Protein AF-T0XWY9-F1 (afdb_monomer)

Solvent-accessible surface area (backbone atoms only — not comparable to full-atom values): 11573 Å² total; per-residue (Å²): 132,57,72,67,47,52,51,17,49,50,52,52,49,40,47,49,33,42,47,33,49,45,51,28,50,54,36,60,72,42,41,88,71,42,92,41,73,65,53,32,52,51,36,56,49,47,37,55,47,26,53,49,36,28,51,42,37,43,56,47,31,46,75,70,76,40,72,79,60,80,58,55,46,71,69,50,48,51,51,53,51,51,54,53,68,71,40,54,72,68,51,37,32,42,40,46,22,42,36,46,34,42,21,48,44,45,54,52,54,60,49,39,78,64,42,57,71,71,58,32,59,44,44,52,59,45,61,56,50,29,55,53,48,17,48,50,32,32,52,56,47,32,58,58,52,72,77,45,52,75,69,54,45,53,52,52,46,53,51,45,36,54,42,46,42,50,51,51,56,47,49,69,74,36,51,90,69,58,58,73,70,29,48,42,62,63,72,47,50,75,64,58,53,50,51,40,41,51,56,35,40,28,49,51,34,44,69,36,70,42,78,69,64,75,35,72,80,76,75,108

Foldseek 3Di:
DDPLQLVLLLLVLLQVLLLLVLLLVLLVLCLVVQPDPVSNVLSVVSNVLSVLLNVLSQVLCVVSVHHRDRQFDPVLSVVVSVVLVPDDPLLVLLQPLCQCLQQVLLLVVVSLVLDDPSSVVSCVSVNVVSVVSNVVSLVVLLVVCVPDDPVVLVVSVVSSLVSNVVNVVSCVVRGPDDCCSHVVSSVDDPVNSLVSSQVSQQVSCVSSPHHGDHRPVSVD

Secondary structure (DSSP, 8-state):
--HHHHHHHHHHHHHHHHHHHHHHHHHHHHGGG-SSHHHHHHHHHHHHHHHHHHHHHHHHHHHTT-----SS-HHHHHHHHHHHHTS-HHHHHIIIIIIIIIIIHHHHHHHHHHS-HHHHHHHHHHHHHHHHHHHHHHHHHHHHHHT--HHHHHHHHHHHHHHHHHHHHHHHHH----HHHHTGGGT--HHHHHHHHHHHHHHHHHHHTPPP---GGGT-

pLDDT: mean 93.56, std 6.63, range [43.25, 98.75]

Structure (mmCIF, N/CA/C/O backbone):
data_AF-T0XWY9-F1
#
_entry.id   AF-T0XWY9-F1
#
loop_
_atom_site.group_PDB
_atom_site.id
_atom_site.type_symbol
_atom_site.label_atom_id
_atom_site.label_alt_id
_atom_site.label_comp_id
_atom_site.label_asym_id
_atom_site.label_entity_id
_atom_site.label_seq_id
_atom_site.pdbx_PDB_ins_code
_atom_site.Cartn_x
_atom_site.Cartn_y
_atom_site.Cartn_z
_atom_site.occupancy
_atom_site.B_iso_or_equiv
_atom_site.auth_seq_id
_atom_site.auth_comp_id
_atom_site.auth_asym_id
_atom_site.auth_atom_id
_atom_site.pdbx_PDB_model_num
ATOM 1 N N . MET A 1 1 ? 13.651 -13.396 -22.315 1.00 72.69 1 MET A N 1
ATOM 2 C CA . MET A 1 1 ? 12.615 -12.351 -22.369 1.00 72.69 1 MET A CA 1
ATOM 3 C C . MET A 1 1 ? 13.033 -11.344 -23.427 1.00 72.69 1 MET A C 1
ATOM 5 O O . MET A 1 1 ? 14.217 -11.018 -23.455 1.00 72.69 1 MET A O 1
ATOM 9 N N . ASP A 1 2 ? 12.137 -10.949 -24.332 1.00 85.31 2 ASP A N 1
ATOM 10 C CA . ASP A 1 2 ? 12.453 -9.936 -25.349 1.00 85.31 2 ASP A CA 1
ATOM 11 C C . ASP A 1 2 ? 12.516 -8.521 -24.744 1.00 85.31 2 ASP A C 1
ATOM 13 O O . ASP A 1 2 ? 12.162 -8.302 -23.581 1.00 85.31 2 ASP A O 1
ATOM 17 N N . ASP A 1 3 ? 13.026 -7.563 -25.519 1.00 85.62 3 ASP A N 1
ATOM 18 C CA . ASP A 1 3 ? 13.218 -6.186 -25.056 1.00 85.62 3 ASP A CA 1
ATOM 19 C C . ASP A 1 3 ? 11.889 -5.495 -24.719 1.00 85.62 3 ASP A C 1
ATOM 21 O O . ASP A 1 3 ? 11.826 -4.727 -23.762 1.00 85.62 3 ASP A O 1
ATOM 25 N N . THR A 1 4 ? 10.818 -5.800 -25.453 1.00 87.56 4 THR A N 1
ATOM 26 C CA . THR A 1 4 ? 9.477 -5.244 -25.233 1.00 87.56 4 THR A CA 1
ATOM 27 C C . THR A 1 4 ? 8.916 -5.671 -23.879 1.00 87.56 4 THR A C 1
ATOM 29 O O . THR A 1 4 ? 8.507 -4.829 -23.080 1.00 87.56 4 THR A O 1
ATOM 32 N N . THR A 1 5 ? 8.986 -6.965 -23.576 1.00 85.62 5 THR A N 1
ATOM 33 C CA . THR A 1 5 ? 8.569 -7.535 -22.294 1.00 85.62 5 THR A CA 1
ATOM 34 C C . THR A 1 5 ? 9.434 -6.990 -21.158 1.00 85.62 5 THR A C 1
ATOM 36 O O . THR A 1 5 ? 8.901 -6.608 -20.121 1.00 85.62 5 THR A O 1
ATOM 39 N N . ARG A 1 6 ? 10.752 -6.836 -21.372 1.00 83.56 6 ARG A N 1
ATOM 40 C CA . ARG A 1 6 ? 11.656 -6.206 -20.390 1.00 83.56 6 ARG A CA 1
ATOM 41 C C . ARG A 1 6 ? 11.291 -4.762 -20.079 1.00 83.56 6 ARG A C 1
ATOM 43 O O . ARG A 1 6 ? 11.402 -4.329 -18.937 1.00 83.56 6 ARG A O 1
ATOM 50 N N . MET A 1 7 ? 10.901 -3.990 -21.086 1.00 86.94 7 MET A N 1
ATOM 51 C CA . MET A 1 7 ? 10.514 -2.594 -20.887 1.00 86.94 7 MET A CA 1
ATOM 52 C C . MET A 1 7 ? 9.160 -2.470 -20.193 1.00 86.94 7 MET A C 1
ATOM 54 O O . MET A 1 7 ? 9.019 -1.609 -19.325 1.00 86.94 7 MET A O 1
ATOM 58 N N . ALA A 1 8 ? 8.211 -3.352 -20.509 1.00 89.75 8 ALA A N 1
ATOM 59 C CA . ALA A 1 8 ? 6.930 -3.446 -19.817 1.00 89.75 8 ALA A CA 1
ATOM 60 C C . ALA A 1 8 ? 7.111 -3.773 -18.327 1.00 89.75 8 ALA A C 1
ATOM 62 O O . ALA A 1 8 ? 6.617 -3.037 -17.471 1.00 89.75 8 ALA A O 1
ATOM 63 N N . THR A 1 9 ? 7.881 -4.818 -17.998 1.00 88.50 9 THR A N 1
ATOM 64 C CA . THR A 1 9 ? 8.160 -5.177 -16.598 1.00 88.50 9 THR A CA 1
ATOM 65 C C . THR A 1 9 ? 8.926 -4.079 -15.863 1.00 88.50 9 THR A C 1
ATOM 67 O O . THR A 1 9 ? 8.612 -3.795 -14.711 1.00 88.50 9 THR A O 1
ATOM 70 N N . ALA A 1 10 ? 9.876 -3.405 -16.520 1.00 90.00 10 ALA A N 1
ATOM 71 C CA . ALA A 1 10 ? 10.594 -2.275 -15.932 1.00 90.00 10 ALA A CA 1
ATOM 72 C C . ALA A 1 10 ? 9.675 -1.075 -15.638 1.00 90.00 10 ALA A C 1
ATOM 74 O O . ALA A 1 10 ? 9.837 -0.424 -14.609 1.00 90.00 10 ALA A O 1
ATOM 75 N N . THR A 1 11 ? 8.703 -0.781 -16.510 1.00 92.19 11 THR A N 1
ATOM 76 C CA . THR A 1 11 ? 7.691 0.260 -16.251 1.00 92.19 11 THR A CA 1
ATOM 77 C C . THR A 1 11 ? 6.843 -0.098 -15.034 1.00 92.19 11 THR A C 1
ATOM 79 O O . THR A 1 11 ? 6.628 0.749 -14.174 1.00 92.19 11 THR A O 1
ATOM 82 N N . LEU A 1 12 ? 6.403 -1.353 -14.921 1.00 93.12 12 LEU A N 1
ATOM 83 C CA . LEU A 1 12 ? 5.620 -1.808 -13.770 1.00 93.12 12 LEU A CA 1
ATOM 84 C C . LEU A 1 12 ? 6.434 -1.799 -12.469 1.00 93.12 12 LEU A C 1
ATOM 86 O O . LEU A 1 12 ? 5.916 -1.397 -11.432 1.00 93.12 12 LEU A O 1
ATOM 90 N N . LEU A 1 13 ? 7.721 -2.155 -12.524 1.00 94.25 13 LEU A N 1
ATOM 91 C CA . LEU A 1 13 ? 8.627 -2.042 -11.379 1.00 94.25 13 LEU A CA 1
ATOM 92 C C . LEU A 1 13 ? 8.792 -0.585 -10.923 1.00 94.25 13 LEU A C 1
ATOM 94 O O . LEU A 1 13 ? 8.838 -0.314 -9.730 1.00 94.25 13 LEU A O 1
ATOM 98 N N . GLN A 1 14 ? 8.852 0.357 -11.865 1.00 94.56 14 GLN A N 1
ATOM 99 C CA . GLN A 1 14 ? 8.932 1.788 -11.570 1.00 94.56 14 GLN A CA 1
ATOM 100 C C . GLN A 1 14 ? 7.660 2.313 -10.888 1.00 94.56 14 GLN A C 1
ATOM 102 O O . GLN A 1 14 ? 7.753 3.136 -9.982 1.00 94.56 14 GLN A O 1
ATOM 107 N N . VAL A 1 15 ? 6.488 1.821 -11.300 1.00 94.38 15 VAL A N 1
ATOM 108 C CA . VAL A 1 15 ? 5.206 2.126 -10.644 1.00 94.38 15 VAL A CA 1
ATOM 109 C C . VAL A 1 15 ? 5.212 1.615 -9.212 1.00 94.38 15 VAL A C 1
ATOM 111 O O . VAL A 1 15 ? 4.871 2.367 -8.307 1.00 94.38 15 VAL A O 1
ATOM 114 N N . TYR A 1 16 ? 5.627 0.363 -9.008 1.00 94.25 16 TYR A N 1
ATOM 115 C CA . TYR A 1 16 ? 5.660 -0.226 -7.674 1.00 94.25 16 TYR A CA 1
ATOM 116 C C . TYR A 1 16 ? 6.641 0.511 -6.755 1.00 94.25 16 TYR A C 1
ATOM 118 O O . TYR A 1 16 ? 6.257 0.908 -5.665 1.00 94.25 16 TYR A O 1
ATOM 126 N N . ALA A 1 17 ? 7.831 0.864 -7.251 1.00 96.38 17 ALA A N 1
ATOM 127 C CA . ALA A 1 17 ? 8.783 1.666 -6.485 1.00 96.38 17 ALA A CA 1
ATOM 128 C C . ALA A 1 17 ? 8.243 3.036 -6.057 1.00 96.38 17 ALA A C 1
ATOM 130 O O . ALA A 1 17 ? 8.543 3.512 -4.964 1.00 96.38 17 ALA A O 1
ATOM 131 N N . ASP A 1 18 ? 7.440 3.693 -6.894 1.00 96.75 18 ASP A N 1
ATOM 132 C CA . ASP A 1 18 ? 6.841 4.977 -6.521 1.00 96.75 18 ASP A CA 1
ATOM 133 C C . ASP A 1 18 ? 5.695 4.825 -5.501 1.00 96.75 18 ASP A C 1
ATOM 135 O O . ASP A 1 18 ? 5.459 5.733 -4.696 1.00 96.75 18 ASP A O 1
ATOM 139 N N . ILE A 1 19 ? 5.010 3.673 -5.515 1.00 96.19 19 ILE A N 1
ATOM 140 C CA . ILE A 1 19 ? 4.003 3.294 -4.515 1.00 96.19 19 ILE A CA 1
ATOM 141 C C . ILE A 1 19 ? 4.673 2.996 -3.169 1.00 96.19 19 ILE A C 1
ATOM 143 O O . ILE A 1 19 ? 4.238 3.577 -2.180 1.00 96.19 19 ILE A O 1
ATOM 147 N N . ASP A 1 20 ? 5.764 2.230 -3.119 1.00 97.50 20 ASP A N 1
ATOM 148 C CA . ASP A 1 20 ? 6.497 1.949 -1.867 1.00 97.50 20 ASP A CA 1
ATOM 149 C C . ASP A 1 20 ? 7.096 3.235 -1.286 1.00 97.50 20 ASP A C 1
ATOM 151 O O . ASP A 1 20 ? 7.002 3.530 -0.092 1.00 97.50 20 ASP A O 1
ATOM 155 N N . LEU A 1 21 ? 7.624 4.112 -2.150 1.00 97.94 21 LEU A N 1
ATOM 156 C CA . LEU A 1 21 ? 8.057 5.441 -1.727 1.00 97.94 21 LEU A CA 1
ATOM 157 C C . LEU A 1 21 ? 6.888 6.261 -1.152 1.00 97.94 21 LEU A C 1
ATOM 159 O O . LEU A 1 21 ? 7.075 7.065 -0.238 1.00 97.94 21 LEU A O 1
ATOM 163 N N . LEU A 1 22 ? 5.676 6.117 -1.697 1.00 98.06 22 LEU A N 1
ATOM 164 C CA . LEU A 1 22 ? 4.479 6.768 -1.156 1.00 98.06 22 LEU A CA 1
ATOM 165 C C . LEU A 1 22 ? 4.071 6.146 0.184 1.00 98.06 22 LEU A C 1
ATOM 167 O O . LEU A 1 22 ? 3.808 6.898 1.122 1.00 98.06 22 LEU A O 1
ATOM 171 N N . ALA A 1 23 ? 4.067 4.821 0.310 1.00 98.19 23 ALA A N 1
ATOM 172 C CA . ALA A 1 23 ? 3.798 4.111 1.558 1.00 98.19 23 ALA A CA 1
ATOM 173 C C . ALA A 1 23 ? 4.772 4.542 2.667 1.00 98.19 23 ALA A C 1
ATOM 175 O O . ALA A 1 23 ? 4.340 4.863 3.781 1.00 98.19 23 ALA A O 1
ATOM 176 N N . LEU A 1 24 ? 6.061 4.688 2.339 1.00 98.56 24 LEU A N 1
ATOM 177 C CA . LEU A 1 24 ? 7.092 5.231 3.225 1.00 98.56 24 LEU A CA 1
ATOM 178 C C . LEU A 1 24 ? 6.716 6.616 3.759 1.00 98.56 24 LEU A C 1
ATOM 180 O O . LEU A 1 24 ? 6.773 6.870 4.968 1.00 98.56 24 LEU A O 1
ATOM 184 N N . GLU A 1 25 ? 6.345 7.528 2.861 1.00 98.62 25 GLU A N 1
ATOM 185 C CA . GLU A 1 25 ? 5.954 8.890 3.220 1.00 98.62 25 GLU A CA 1
ATOM 186 C C . GLU A 1 25 ? 4.689 8.902 4.083 1.00 98.62 25 GLU A C 1
ATOM 188 O O . GLU A 1 25 ? 4.652 9.582 5.107 1.00 98.62 25 GLU A O 1
ATOM 193 N N . LEU A 1 26 ? 3.677 8.114 3.714 1.00 98.69 26 LEU A N 1
ATOM 194 C CA . LEU A 1 26 ? 2.416 8.004 4.446 1.00 98.69 26 LEU A CA 1
ATOM 195 C C . LEU A 1 26 ? 2.624 7.449 5.861 1.00 98.69 26 LEU A C 1
ATOM 197 O O . LEU A 1 26 ? 2.061 7.979 6.823 1.00 98.69 26 LEU A O 1
ATOM 201 N N . CYS A 1 27 ? 3.454 6.415 6.012 1.00 98.56 27 CYS A N 1
ATOM 202 C CA . CYS A 1 27 ? 3.825 5.870 7.315 1.00 98.56 27 CYS A CA 1
ATOM 203 C C . CYS A 1 27 ? 4.608 6.882 8.153 1.00 98.56 27 CYS A C 1
ATOM 205 O O . CYS A 1 27 ? 4.324 7.042 9.343 1.00 98.56 27 CYS A O 1
ATOM 207 N N . SER A 1 28 ? 5.557 7.591 7.538 1.00 98.56 28 SER A N 1
ATOM 208 C CA . SER A 1 28 ? 6.361 8.619 8.206 1.00 98.56 28 SER A CA 1
ATOM 209 C C . SER A 1 28 ? 5.491 9.764 8.727 1.00 98.56 28 SER A C 1
ATOM 211 O O . SER A 1 28 ? 5.603 10.139 9.897 1.00 98.56 28 SER A O 1
ATOM 213 N N . ASP A 1 29 ? 4.567 10.255 7.900 1.00 98.31 29 ASP A N 1
ATOM 214 C CA . ASP A 1 29 ? 3.627 11.318 8.258 1.00 98.31 29 ASP A CA 1
ATOM 215 C C . ASP A 1 29 ? 2.655 10.861 9.364 1.00 98.31 29 ASP A C 1
ATOM 217 O O . ASP A 1 29 ? 2.281 11.641 10.246 1.00 98.31 29 ASP A O 1
ATOM 221 N N . ARG A 1 30 ? 2.263 9.578 9.367 1.00 98.31 30 ARG A N 1
ATOM 222 C CA . ARG A 1 30 ? 1.335 9.011 10.358 1.00 98.31 30 ARG A CA 1
ATOM 223 C C . ARG A 1 30 ? 1.992 8.659 11.694 1.00 98.31 30 ARG A C 1
ATOM 225 O O . ARG A 1 30 ? 1.306 8.672 12.720 1.00 98.31 30 ARG A O 1
ATOM 232 N N . LEU A 1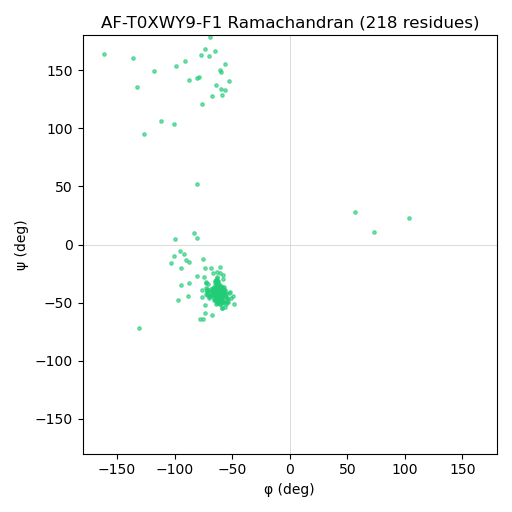 31 ? 3.290 8.360 11.713 1.00 98.31 31 LEU A N 1
ATOM 233 C CA . LEU A 1 31 ? 4.014 7.834 12.874 1.00 98.31 31 LEU A CA 1
ATOM 234 C C . LEU A 1 31 ? 3.788 8.610 14.195 1.00 98.31 31 LEU A C 1
ATOM 236 O O . LEU A 1 31 ? 3.551 7.960 15.225 1.00 98.31 31 LEU A O 1
ATOM 240 N N . PRO A 1 32 ? 3.806 9.962 14.225 1.00 97.75 32 PRO A N 1
ATOM 241 C CA . PRO A 1 32 ? 3.577 10.722 15.458 1.00 97.75 32 PRO A CA 1
ATOM 242 C C . PRO A 1 32 ? 2.174 10.528 16.051 1.00 97.75 32 PRO A C 1
ATOM 244 O O . PRO A 1 32 ? 1.991 10.687 17.258 1.00 97.75 32 PRO A O 1
ATOM 247 N N . PHE A 1 33 ? 1.200 10.151 15.218 1.00 97.12 33 PHE A N 1
ATOM 248 C CA . PHE A 1 33 ? -0.217 10.016 15.565 1.00 97.12 33 PHE A CA 1
ATOM 249 C C . PHE A 1 33 ? -0.641 8.567 15.840 1.00 97.12 33 PHE A C 1
ATOM 251 O O . PHE A 1 33 ? -1.826 8.308 16.056 1.00 97.12 33 PHE A O 1
ATOM 258 N N . ALA A 1 34 ? 0.298 7.614 15.832 1.00 97.69 34 ALA A N 1
ATOM 259 C CA . ALA A 1 34 ? 0.006 6.230 16.184 1.00 97.69 34 ALA A CA 1
ATOM 260 C C . ALA A 1 34 ? -0.563 6.145 17.620 1.00 97.69 34 ALA A C 1
ATOM 262 O O . ALA A 1 34 ? 0.056 6.678 18.551 1.00 97.69 34 ALA A O 1
ATOM 263 N N . PRO A 1 35 ? -1.712 5.471 17.830 1.00 97.69 35 PRO A N 1
ATOM 264 C CA . PRO A 1 35 ? -2.460 5.542 19.087 1.00 97.69 35 PRO A CA 1
ATOM 265 C C . PRO A 1 35 ? -1.802 4.768 20.234 1.00 97.69 35 PRO A C 1
ATOM 267 O O . PRO A 1 35 ? -2.103 5.012 21.401 1.00 97.69 35 PRO A O 1
ATOM 270 N N . THR A 1 36 ? -0.915 3.822 19.922 1.00 97.62 36 THR A N 1
ATOM 271 C CA . THR A 1 36 ? -0.250 2.958 20.903 1.00 97.62 36 THR A CA 1
ATOM 272 C C . THR A 1 36 ? 1.240 2.819 20.594 1.00 97.62 36 THR A C 1
ATOM 274 O O . THR A 1 36 ? 1.694 3.057 19.473 1.00 97.62 36 THR A O 1
ATOM 277 N N . ALA A 1 37 ? 2.025 2.406 21.593 1.00 97.69 37 ALA A N 1
ATOM 278 C CA . ALA A 1 37 ? 3.444 2.109 21.400 1.00 97.69 37 ALA A CA 1
ATOM 279 C C . ALA A 1 37 ? 3.668 0.928 20.436 1.00 97.69 37 ALA A C 1
ATOM 281 O O . ALA A 1 37 ? 4.631 0.942 19.673 1.00 97.69 37 ALA A O 1
ATOM 282 N N . GLU A 1 38 ? 2.770 -0.064 20.445 1.00 97.00 38 GLU A N 1
ATOM 283 C CA . GLU A 1 38 ? 2.783 -1.192 19.505 1.00 97.00 38 GLU A CA 1
ATOM 284 C C . GLU A 1 38 ? 2.569 -0.698 18.069 1.00 97.00 38 GLU A C 1
ATOM 286 O O . GLU A 1 38 ? 3.405 -0.959 17.211 1.00 97.00 38 GLU A O 1
ATOM 291 N N . ALA A 1 39 ? 1.535 0.115 17.833 1.00 98.00 39 ALA A N 1
ATOM 292 C CA . ALA A 1 39 ? 1.266 0.707 16.525 1.00 98.00 39 ALA A CA 1
ATOM 293 C C . ALA A 1 39 ? 2.430 1.577 16.026 1.00 98.00 39 ALA A C 1
ATOM 295 O O . ALA A 1 39 ? 2.806 1.514 14.860 1.00 98.00 39 ALA A O 1
ATOM 296 N N . ARG A 1 40 ? 3.051 2.359 16.919 1.00 98.44 40 ARG A N 1
ATOM 297 C CA . ARG A 1 40 ? 4.234 3.162 16.579 1.00 98.44 40 ARG A CA 1
ATOM 298 C C . ARG A 1 40 ? 5.423 2.289 16.180 1.00 98.44 40 ARG A C 1
ATOM 300 O O . ARG A 1 40 ? 6.145 2.633 15.251 1.00 98.44 40 ARG A O 1
ATOM 307 N N . LYS A 1 41 ? 5.637 1.173 16.882 1.00 98.38 41 LYS A N 1
ATOM 308 C CA . LYS A 1 41 ? 6.697 0.212 16.558 1.00 98.38 41 LYS A CA 1
ATOM 309 C C . LYS A 1 41 ? 6.450 -0.451 15.201 1.00 98.38 41 LYS A C 1
ATOM 311 O O . LYS A 1 41 ? 7.399 -0.606 14.445 1.00 98.38 41 LYS A O 1
ATOM 316 N N . GLU A 1 42 ? 5.205 -0.807 14.900 1.00 98.25 42 GLU A N 1
ATOM 317 C CA . GLU A 1 42 ? 4.819 -1.397 13.612 1.00 98.25 42 GLU A CA 1
ATOM 318 C C . GLU A 1 42 ? 5.038 -0.416 12.454 1.00 98.25 42 GLU A C 1
ATOM 320 O O . GLU A 1 42 ? 5.670 -0.788 11.471 1.00 98.25 42 GLU A O 1
ATOM 325 N N . LEU A 1 43 ? 4.652 0.858 12.603 1.00 98.50 43 LEU A N 1
ATOM 326 C CA . LEU A 1 43 ? 4.944 1.877 11.585 1.00 98.50 43 LEU A CA 1
ATOM 327 C C . LEU A 1 43 ? 6.444 2.141 11.421 1.00 98.50 43 LEU A C 1
ATOM 329 O O . LEU A 1 43 ? 6.912 2.279 10.300 1.00 98.50 43 LEU A O 1
ATOM 333 N N . LEU A 1 44 ? 7.224 2.181 12.509 1.00 98.56 44 LEU A N 1
ATOM 334 C CA . LEU A 1 44 ? 8.688 2.274 12.409 1.00 98.56 44 LEU A CA 1
ATOM 335 C C . LEU A 1 44 ? 9.283 1.082 11.664 1.00 98.56 44 LEU A C 1
ATOM 337 O O . LEU A 1 44 ? 10.251 1.240 10.925 1.00 98.56 44 LEU A O 1
ATOM 341 N N . HIS A 1 45 ? 8.744 -0.114 11.886 1.00 98.50 45 HIS A N 1
ATOM 342 C CA . HIS A 1 45 ? 9.201 -1.298 11.182 1.00 98.50 45 HIS A CA 1
ATOM 343 C C . HIS A 1 45 ? 8.884 -1.204 9.691 1.00 98.50 45 HIS A C 1
ATOM 345 O O . HIS A 1 45 ? 9.806 -1.374 8.900 1.00 98.50 45 HIS A O 1
ATOM 351 N N . GLN A 1 46 ? 7.648 -0.842 9.342 1.00 98.56 46 GLN A N 1
ATOM 352 C CA . GLN A 1 46 ? 7.224 -0.649 7.959 1.00 98.56 46 GLN A CA 1
ATOM 353 C C . GLN A 1 46 ? 8.045 0.428 7.250 1.00 98.56 46 GLN A C 1
ATOM 355 O O . GLN A 1 46 ? 8.558 0.175 6.177 1.00 98.56 46 GLN A O 1
ATOM 360 N N . ILE A 1 47 ? 8.308 1.577 7.879 1.00 98.75 47 ILE A N 1
ATOM 361 C CA . ILE A 1 47 ? 9.197 2.612 7.315 1.00 98.75 47 ILE A CA 1
ATOM 362 C C . ILE A 1 47 ? 10.558 2.028 6.897 1.00 98.75 47 ILE A C 1
ATOM 364 O O . ILE A 1 47 ? 11.090 2.388 5.853 1.00 98.75 47 ILE A O 1
ATOM 368 N N . ASN A 1 48 ? 11.134 1.122 7.693 1.00 98.50 48 ASN A N 1
ATOM 369 C CA . ASN A 1 48 ? 12.399 0.481 7.326 1.00 98.50 48 ASN A CA 1
ATOM 370 C C . ASN A 1 48 ? 12.240 -0.544 6.191 1.00 98.50 48 ASN A C 1
ATOM 372 O O . ASN A 1 48 ? 13.170 -0.700 5.401 1.00 98.50 48 ASN A O 1
ATOM 376 N N . GLU A 1 49 ? 11.102 -1.238 6.127 1.00 98.44 49 GLU A N 1
ATOM 377 C CA . GLU A 1 49 ? 10.759 -2.147 5.025 1.00 98.44 49 GLU A CA 1
ATOM 378 C C . GLU A 1 49 ? 10.617 -1.360 3.719 1.00 98.44 49 GLU A C 1
ATOM 380 O O . GLU A 1 49 ? 11.360 -1.642 2.787 1.00 98.44 49 GLU A O 1
ATOM 385 N N . GLU A 1 50 ? 9.828 -0.284 3.691 1.00 98.44 50 GLU A N 1
ATOM 386 C CA . GLU A 1 50 ? 9.629 0.528 2.480 1.00 98.44 50 GLU A CA 1
ATOM 387 C C . GLU A 1 50 ? 10.933 1.161 1.967 1.00 98.44 50 GLU A C 1
ATOM 389 O O . GLU A 1 50 ? 11.185 1.232 0.764 1.00 98.44 50 GLU A O 1
ATOM 394 N N . VAL A 1 51 ? 11.826 1.590 2.873 1.00 98.44 51 VAL A N 1
ATOM 395 C CA . VAL A 1 51 ? 13.171 2.061 2.486 1.00 98.44 51 VAL A CA 1
ATOM 396 C C . VAL A 1 51 ? 13.958 0.947 1.795 1.00 98.44 51 VAL A C 1
ATOM 398 O O . VAL A 1 51 ? 14.641 1.196 0.796 1.00 98.44 51 VAL A O 1
ATOM 401 N N . LEU A 1 52 ? 13.894 -0.278 2.322 1.00 98.38 52 LEU A N 1
ATOM 402 C CA . LEU A 1 52 ? 14.556 -1.431 1.725 1.00 98.38 52 LEU A CA 1
ATOM 403 C C . LEU A 1 52 ? 13.930 -1.785 0.371 1.00 98.38 52 LEU A C 1
ATOM 405 O O . LEU A 1 52 ? 14.680 -2.015 -0.579 1.00 98.38 52 LEU A O 1
ATOM 409 N N . HIS A 1 53 ? 12.601 -1.809 0.271 1.00 98.25 53 HIS A N 1
ATOM 410 C CA . HIS A 1 53 ? 11.871 -2.131 -0.957 1.00 98.25 53 HIS A CA 1
ATOM 411 C C . HIS A 1 53 ? 12.248 -1.170 -2.076 1.00 98.25 53 HIS A C 1
ATOM 413 O O . HIS A 1 53 ? 12.804 -1.605 -3.091 1.00 98.25 53 HIS A O 1
ATOM 419 N N . PHE A 1 54 ? 12.113 0.134 -1.816 1.00 97.94 54 PHE A N 1
ATOM 420 C CA . PHE A 1 54 ? 12.496 1.180 -2.757 1.00 97.94 54 PHE A CA 1
ATOM 421 C C . PHE A 1 54 ? 13.960 1.045 -3.189 1.00 97.94 54 PHE A C 1
ATOM 423 O O . PHE A 1 54 ? 14.273 1.091 -4.378 1.00 97.94 54 PHE A O 1
ATOM 430 N N . THR A 1 55 ? 14.873 0.800 -2.243 1.00 97.81 55 THR A N 1
ATOM 431 C CA . THR A 1 55 ? 16.304 0.634 -2.546 1.00 97.81 55 THR A CA 1
ATOM 432 C C . THR A 1 55 ? 16.562 -0.565 -3.468 1.00 97.81 55 THR A C 1
ATOM 434 O O . THR A 1 55 ? 17.351 -0.468 -4.412 1.00 97.81 55 THR A O 1
ATOM 437 N N . LEU A 1 56 ? 15.918 -1.711 -3.222 1.00 97.62 56 LEU A N 1
ATOM 438 C CA . LEU A 1 56 ? 16.074 -2.916 -4.048 1.00 97.62 56 LEU A CA 1
ATOM 439 C C . LEU A 1 56 ? 15.551 -2.697 -5.472 1.00 97.62 56 LEU A C 1
ATOM 441 O O . LEU A 1 56 ? 16.181 -3.126 -6.448 1.00 97.62 56 LEU A O 1
ATOM 445 N N . GLN A 1 57 ? 14.415 -2.019 -5.598 1.00 97.06 57 GLN A N 1
ATOM 446 C CA . GLN A 1 57 ? 13.785 -1.741 -6.883 1.00 97.06 57 GLN A CA 1
ATOM 447 C C . GLN A 1 57 ? 14.563 -0.679 -7.660 1.00 97.06 57 GLN A C 1
ATOM 449 O O . GLN A 1 57 ? 14.829 -0.882 -8.842 1.00 97.06 57 GLN A O 1
ATOM 454 N N . GLU A 1 58 ? 15.027 0.392 -7.009 1.00 96.81 58 GLU A N 1
ATOM 455 C CA . GLU A 1 58 ? 15.879 1.419 -7.619 1.00 96.81 58 GLU A CA 1
ATOM 456 C C . GLU A 1 58 ? 17.171 0.803 -8.175 1.00 96.81 58 GLU A C 1
ATOM 458 O O . GLU A 1 58 ? 17.526 1.012 -9.338 1.00 96.81 58 GLU A O 1
ATOM 463 N N . GLN A 1 59 ? 17.849 -0.040 -7.391 1.00 96.81 59 GLN A N 1
ATOM 464 C CA . GLN A 1 59 ? 19.040 -0.756 -7.858 1.00 96.81 59 GLN A CA 1
ATOM 465 C C . GLN A 1 59 ? 18.741 -1.674 -9.047 1.00 96.81 59 GLN A C 1
ATOM 467 O O . GLN A 1 59 ? 19.580 -1.848 -9.934 1.00 96.81 59 GLN A O 1
ATOM 472 N N . THR A 1 60 ? 17.558 -2.282 -9.072 1.00 96.00 60 THR A N 1
ATOM 473 C CA . THR A 1 60 ? 17.130 -3.159 -10.165 1.00 96.00 60 THR A CA 1
ATOM 474 C C . THR A 1 60 ? 16.824 -2.363 -11.431 1.00 96.00 60 THR A C 1
ATOM 476 O O . THR A 1 60 ? 17.311 -2.711 -12.506 1.00 96.00 60 THR A O 1
ATOM 479 N N . LEU A 1 61 ? 16.126 -1.240 -11.303 1.00 95.38 61 LEU A N 1
ATOM 480 C CA . LEU A 1 61 ? 15.874 -0.273 -12.368 1.00 95.38 61 LEU A CA 1
ATOM 481 C C . LEU A 1 61 ? 17.191 0.241 -12.988 1.00 95.38 61 LEU A C 1
ATOM 483 O O . LEU A 1 61 ? 17.353 0.229 -14.212 1.00 95.38 61 LEU A O 1
ATOM 487 N N . LEU A 1 62 ? 18.198 0.557 -12.165 1.00 94.69 62 LEU A N 1
ATOM 488 C CA . LEU A 1 62 ? 19.536 0.932 -12.641 1.00 94.69 62 LEU A CA 1
ATOM 489 C C . LEU A 1 62 ? 20.223 -0.186 -13.444 1.00 94.69 62 LEU A C 1
ATOM 491 O O . LEU A 1 62 ? 20.813 0.092 -14.490 1.00 94.69 62 LEU A O 1
ATOM 495 N N . LYS A 1 63 ? 20.117 -1.452 -13.013 1.00 93.25 63 LYS A N 1
ATOM 496 C CA . LYS A 1 63 ? 20.631 -2.612 -13.777 1.00 93.25 63 LYS A CA 1
ATOM 497 C C . LYS A 1 63 ? 19.919 -2.783 -15.121 1.00 93.25 63 LYS A C 1
ATOM 499 O O . LYS A 1 63 ? 20.527 -3.266 -16.073 1.00 93.25 63 LYS A O 1
ATOM 504 N N . LEU A 1 64 ? 18.661 -2.354 -15.211 1.00 90.56 64 LEU A N 1
ATOM 505 C CA . LEU A 1 64 ? 17.880 -2.296 -16.448 1.00 90.56 64 LEU A CA 1
ATOM 506 C C . LEU A 1 64 ? 18.164 -1.027 -17.272 1.00 90.56 64 LEU A C 1
ATOM 508 O O . LEU A 1 64 ? 17.470 -0.769 -18.256 1.00 90.56 64 LEU A O 1
ATOM 512 N N . THR A 1 65 ? 19.186 -0.240 -16.908 1.00 90.50 65 THR A N 1
ATOM 513 C CA . THR A 1 65 ? 19.567 1.038 -17.540 1.00 90.50 65 THR A CA 1
ATOM 514 C C . THR A 1 65 ? 18.445 2.077 -17.562 1.00 90.50 65 THR A C 1
ATOM 516 O O . THR A 1 65 ? 18.395 2.944 -18.432 1.00 90.50 65 THR A O 1
ATOM 519 N N . ARG A 1 66 ? 17.541 2.001 -16.583 1.00 89.50 66 ARG A N 1
ATOM 520 C CA . ARG A 1 66 ? 16.375 2.868 -16.456 1.00 89.50 66 ARG A CA 1
ATOM 521 C C . ARG A 1 66 ? 16.382 3.482 -15.059 1.00 89.50 66 ARG A C 1
ATOM 523 O O . ARG A 1 66 ? 15.939 2.823 -14.134 1.00 89.50 66 ARG A O 1
ATOM 530 N N . PRO A 1 67 ? 16.916 4.695 -14.855 1.00 91.62 67 PRO A N 1
ATOM 531 C CA . PRO A 1 67 ? 16.877 5.313 -13.533 1.00 91.62 67 PRO A CA 1
ATOM 532 C C . PRO A 1 67 ? 15.428 5.511 -13.072 1.00 91.62 67 PRO A C 1
ATOM 534 O O . PRO A 1 67 ? 14.532 5.709 -13.898 1.00 91.62 67 PRO A O 1
ATOM 537 N N . PHE A 1 68 ? 15.206 5.466 -11.758 1.00 95.06 68 PHE A N 1
ATOM 538 C CA . PHE A 1 68 ? 13.896 5.757 -11.188 1.00 95.06 68 PHE A CA 1
ATOM 539 C C . PHE A 1 68 ? 13.457 7.180 -11.553 1.00 95.06 68 PHE A C 1
ATOM 541 O O . PHE A 1 68 ? 14.221 8.139 -11.427 1.00 95.06 68 PHE A O 1
ATOM 548 N N . LEU A 1 69 ? 12.205 7.302 -11.989 1.00 93.00 69 LEU A N 1
ATOM 549 C CA . LEU A 1 69 ? 11.499 8.568 -12.131 1.00 93.00 69 LEU A CA 1
ATOM 550 C C . LEU A 1 69 ? 10.114 8.388 -11.493 1.00 93.00 69 LEU A C 1
ATOM 552 O O . LEU A 1 69 ? 9.475 7.370 -11.765 1.00 93.00 69 LEU A O 1
ATOM 556 N N . PRO A 1 70 ? 9.620 9.338 -10.687 1.00 93.25 70 PRO A N 1
ATOM 557 C CA . PRO A 1 70 ? 8.260 9.262 -10.166 1.00 93.25 70 PRO A CA 1
ATOM 558 C C . PRO A 1 70 ? 7.239 9.141 -11.303 1.00 93.25 70 PRO A C 1
ATOM 560 O O . PRO A 1 70 ? 7.319 9.861 -12.303 1.00 93.25 70 PRO A O 1
ATOM 563 N N . VAL A 1 71 ? 6.305 8.208 -11.153 1.00 93.56 71 VAL A N 1
ATOM 564 C CA . VAL A 1 71 ? 5.205 7.952 -12.091 1.00 93.56 71 VAL A CA 1
ATOM 565 C C . VAL A 1 71 ? 3.954 8.706 -11.646 1.00 93.56 71 VAL A C 1
ATOM 567 O O . VAL A 1 71 ? 3.210 9.229 -12.475 1.00 93.56 71 VAL A O 1
ATOM 570 N N . ILE A 1 72 ? 3.755 8.821 -10.334 1.00 94.62 72 ILE A N 1
ATOM 571 C CA . ILE A 1 72 ? 2.728 9.646 -9.716 1.00 94.62 72 ILE A CA 1
ATOM 572 C C . ILE A 1 72 ? 3.192 11.100 -9.793 1.00 94.62 72 ILE A C 1
ATOM 574 O O . ILE A 1 72 ? 4.236 11.483 -9.258 1.00 94.62 72 ILE A O 1
ATOM 578 N N . SER A 1 73 ? 2.394 11.940 -10.453 1.00 94.75 73 SER A N 1
ATOM 579 C CA . SER A 1 73 ? 2.699 13.367 -10.555 1.00 94.75 73 SER A CA 1
ATOM 580 C C . SER A 1 73 ? 2.773 14.017 -9.168 1.00 94.75 73 SER A C 1
ATOM 582 O O . SER A 1 73 ? 2.049 13.632 -8.248 1.00 94.75 73 SER A O 1
ATOM 584 N N . GLN A 1 74 ? 3.612 15.044 -9.005 1.00 95.38 74 GLN A N 1
ATOM 585 C CA . GLN A 1 74 ? 3.718 15.752 -7.725 1.00 95.38 74 GLN A CA 1
ATOM 586 C C . GLN A 1 74 ? 2.362 16.298 -7.219 1.00 95.38 74 GLN A C 1
ATOM 588 O O . GLN A 1 74 ? 2.093 16.121 -6.028 1.00 95.38 74 GLN A O 1
ATOM 593 N N . PRO A 1 75 ? 1.486 16.894 -8.061 1.00 95.62 75 PRO A N 1
ATOM 594 C CA . PRO A 1 75 ? 0.134 17.270 -7.642 1.00 95.62 75 PRO A CA 1
ATOM 595 C C . PRO A 1 75 ? -0.694 16.083 -7.131 1.00 95.62 75 PRO A C 1
ATOM 597 O O . PRO A 1 75 ? -1.205 16.140 -6.015 1.00 95.62 75 PRO A O 1
ATOM 600 N N . SER A 1 76 ? -0.751 14.973 -7.878 1.00 95.75 76 SER A N 1
ATOM 601 C CA . SER A 1 76 ? -1.491 13.771 -7.462 1.00 95.75 76 SER A CA 1
ATOM 602 C C . SER A 1 76 ? -0.945 13.192 -6.156 1.00 95.75 76 SER A C 1
ATOM 604 O O . SER A 1 76 ? -1.709 12.822 -5.271 1.00 95.75 76 SER A O 1
ATOM 606 N N . ARG A 1 77 ? 0.383 13.169 -5.984 1.00 96.56 77 ARG A N 1
ATOM 607 C CA . ARG A 1 77 ? 1.027 12.713 -4.746 1.00 96.56 77 ARG A CA 1
ATOM 608 C C . ARG A 1 77 ? 0.607 13.569 -3.551 1.00 96.56 77 ARG A C 1
ATOM 610 O O . ARG A 1 77 ? 0.293 13.032 -2.494 1.00 96.56 77 ARG A O 1
ATOM 617 N N . GLN A 1 78 ? 0.566 14.893 -3.712 1.00 96.88 78 GLN A N 1
ATOM 618 C CA . GLN A 1 78 ? 0.105 15.810 -2.664 1.00 96.88 78 GLN A CA 1
ATOM 619 C C . GLN A 1 78 ? -1.373 15.597 -2.321 1.00 96.88 78 GLN A C 1
ATOM 621 O O . GLN A 1 78 ? -1.716 15.585 -1.140 1.00 96.88 78 GLN A O 1
ATOM 626 N N . GLU A 1 79 ? -2.230 15.388 -3.321 1.00 96.81 79 GLU A N 1
ATOM 627 C CA . GLU A 1 79 ? -3.655 15.096 -3.120 1.00 96.81 79 GLU A CA 1
ATOM 628 C C . GLU A 1 79 ? -3.867 13.782 -2.360 1.00 96.81 79 GLU A C 1
ATOM 630 O O . GLU A 1 79 ? -4.618 13.754 -1.382 1.00 96.81 79 GLU A O 1
ATOM 635 N N . ILE A 1 80 ? -3.149 12.718 -2.737 1.00 97.44 80 ILE A N 1
ATOM 636 C CA . ILE A 1 80 ? -3.217 11.419 -2.055 1.00 97.44 80 ILE A CA 1
ATOM 637 C C . ILE A 1 80 ? -2.766 11.559 -0.596 1.00 97.44 80 ILE A C 1
ATOM 639 O O . ILE A 1 80 ? -3.460 11.110 0.319 1.00 97.44 80 ILE A O 1
ATOM 643 N N . LYS A 1 81 ? -1.638 12.236 -0.348 1.00 98.12 81 LYS A N 1
ATOM 644 C CA . LYS A 1 81 ? -1.146 12.482 1.017 1.00 98.12 81 LYS A CA 1
ATOM 645 C C . LYS A 1 81 ? -2.125 13.308 1.844 1.00 98.12 81 LYS A C 1
ATOM 647 O O . LYS A 1 81 ? -2.374 12.977 3.003 1.00 98.12 81 LYS A O 1
ATOM 652 N N . ALA A 1 82 ? -2.710 14.352 1.257 1.00 98.12 82 ALA A N 1
ATOM 653 C CA . ALA A 1 82 ? -3.722 15.170 1.914 1.00 98.12 82 ALA A CA 1
ATOM 654 C C . ALA A 1 82 ? -4.948 14.331 2.302 1.00 98.12 82 ALA A C 1
ATOM 656 O O . ALA A 1 82 ? -5.382 14.386 3.455 1.00 98.12 82 ALA A O 1
ATOM 657 N N . TRP A 1 83 ? -5.454 13.497 1.390 1.00 98.25 83 TRP A N 1
ATOM 658 C CA . TRP A 1 83 ? -6.552 12.577 1.683 1.00 98.25 83 TRP A CA 1
ATOM 659 C C . TRP A 1 83 ? -6.210 11.627 2.837 1.00 98.25 83 TRP A C 1
ATOM 661 O O . TRP A 1 83 ? -6.954 11.567 3.817 1.00 98.25 83 TRP A O 1
ATOM 671 N N . PHE A 1 84 ? -5.046 10.970 2.792 1.00 98.44 84 PHE A N 1
ATOM 672 C CA . PHE A 1 84 ? -4.601 10.073 3.862 1.00 98.44 84 PHE A CA 1
ATOM 673 C C . PHE A 1 84 ? -4.431 10.788 5.203 1.00 98.44 84 PHE A C 1
ATOM 675 O O . PHE A 1 84 ? -4.769 10.215 6.239 1.00 98.44 84 PHE A O 1
ATOM 682 N N . SER A 1 85 ? -3.930 12.026 5.214 1.00 97.50 85 SER A N 1
ATOM 683 C CA . SER A 1 85 ? -3.781 12.826 6.438 1.00 97.50 85 SER A CA 1
ATOM 684 C C . SER A 1 85 ? -5.123 13.142 7.106 1.00 97.50 85 SER A C 1
ATOM 686 O O . SER A 1 85 ? -5.197 13.201 8.333 1.00 97.50 85 SER A O 1
ATOM 688 N N . GLY A 1 86 ? -6.194 13.269 6.313 1.00 97.56 86 GLY A N 1
ATOM 689 C CA . GLY A 1 86 ? -7.551 13.514 6.800 1.00 97.56 86 GLY A CA 1
ATOM 690 C C . GLY A 1 86 ? -8.223 12.287 7.423 1.00 97.56 86 GLY A C 1
ATOM 691 O O . GLY A 1 86 ? -9.256 12.423 8.078 1.00 97.56 86 GLY A O 1
ATOM 692 N N . LEU A 1 87 ? -7.655 11.090 7.250 1.00 98.25 87 LEU A N 1
ATOM 693 C CA . LEU A 1 87 ? -8.188 9.864 7.837 1.00 98.25 87 LEU A CA 1
ATOM 694 C C . LEU A 1 87 ? -7.816 9.747 9.322 1.00 98.25 87 LEU A C 1
ATOM 696 O O . LEU A 1 87 ? -6.703 10.088 9.742 1.00 98.25 87 LEU A O 1
ATOM 700 N N . ASP A 1 88 ? -8.733 9.191 10.119 1.00 97.94 88 ASP A N 1
ATOM 701 C CA . ASP A 1 88 ? -8.385 8.687 11.450 1.00 97.94 88 ASP A CA 1
ATOM 702 C C . ASP A 1 88 ? -7.502 7.428 11.350 1.00 97.94 88 ASP A C 1
ATOM 704 O O . ASP A 1 88 ? -7.192 6.936 10.262 1.00 97.94 88 ASP A O 1
ATOM 708 N N . TRP A 1 89 ? -7.103 6.889 12.502 1.00 98.00 89 TRP A N 1
ATOM 709 C CA . TRP A 1 89 ? -6.251 5.705 12.575 1.00 98.00 89 TRP A CA 1
ATOM 710 C C . TRP A 1 89 ? -6.791 4.507 11.779 1.00 98.00 89 TRP A C 1
ATOM 712 O O . TRP A 1 89 ? -6.070 3.926 10.973 1.00 98.00 89 TRP A O 1
ATOM 722 N N . TYR A 1 90 ? -8.062 4.152 11.959 1.00 98.25 90 TYR A N 1
ATOM 723 C CA . TYR A 1 90 ? -8.649 2.994 11.284 1.00 98.25 90 TYR A CA 1
ATOM 724 C C . TYR A 1 90 ? -8.888 3.258 9.799 1.00 98.25 90 TYR A C 1
ATOM 726 O O . TYR A 1 90 ? -8.734 2.351 8.985 1.00 98.25 90 TYR A O 1
ATOM 734 N N . GLY A 1 91 ? -9.186 4.504 9.428 1.00 98.56 91 GLY A N 1
ATOM 735 C CA . GLY A 1 91 ? -9.234 4.925 8.036 1.00 98.56 91 GLY A CA 1
ATOM 736 C C . GLY A 1 91 ? -7.876 4.773 7.353 1.00 98.56 91 GLY A C 1
ATOM 737 O O . GLY A 1 91 ? -7.805 4.196 6.274 1.00 98.56 91 GLY A O 1
ATOM 738 N N . PHE A 1 92 ? -6.798 5.204 8.011 1.00 98.69 92 PHE A N 1
ATOM 739 C CA . PHE A 1 92 ? -5.431 5.010 7.531 1.00 98.69 92 PHE A CA 1
ATOM 740 C C . PHE A 1 92 ? -5.088 3.522 7.373 1.00 98.69 92 PHE A C 1
ATOM 742 O O . PHE A 1 92 ? -4.578 3.130 6.328 1.00 98.69 92 PHE A O 1
ATOM 749 N N . LEU A 1 93 ? -5.414 2.679 8.363 1.00 98.62 93 LEU A N 1
ATOM 750 C CA . LEU A 1 93 ? -5.180 1.234 8.273 1.00 98.62 93 LEU A CA 1
ATOM 751 C C . LEU A 1 93 ? -5.990 0.580 7.149 1.00 98.62 93 LEU A C 1
ATOM 753 O O . LEU A 1 93 ? -5.475 -0.284 6.449 1.00 98.62 93 LEU A O 1
ATOM 757 N N . ALA A 1 94 ? -7.250 0.977 6.961 1.00 98.56 94 ALA A N 1
ATOM 758 C CA . ALA A 1 94 ? -8.036 0.504 5.828 1.00 98.56 94 ALA A CA 1
ATOM 759 C C . ALA A 1 94 ? -7.416 0.947 4.502 1.00 98.56 94 ALA A C 1
ATOM 761 O O . ALA A 1 94 ? -7.328 0.149 3.579 1.00 98.56 94 ALA A O 1
ATOM 762 N N . GLY A 1 95 ? -6.952 2.191 4.414 1.00 98.25 95 GLY A N 1
ATOM 763 C CA . GLY A 1 95 ? -6.386 2.707 3.181 1.00 98.25 95 GLY A CA 1
ATOM 764 C C . GLY A 1 95 ? -5.064 2.035 2.815 1.00 98.25 95 GLY A C 1
ATOM 765 O O . GLY A 1 95 ? -4.958 1.397 1.773 1.00 98.25 95 GLY A O 1
ATOM 766 N N . LEU A 1 96 ? -4.068 2.153 3.690 1.00 98.44 96 LEU A N 1
ATOM 767 C CA . LEU A 1 96 ? -2.718 1.675 3.415 1.00 98.44 96 LEU A CA 1
ATOM 768 C C . LEU A 1 96 ? -2.633 0.156 3.593 1.00 98.44 96 LEU A C 1
ATOM 770 O O . LEU A 1 96 ? -2.487 -0.569 2.621 1.00 98.44 96 LEU A O 1
ATOM 774 N N . GLN A 1 97 ? -2.841 -0.339 4.816 1.00 98.38 97 GLN A N 1
ATOM 775 C CA . GLN A 1 97 ? -2.568 -1.742 5.156 1.00 98.38 97 GLN A CA 1
ATOM 776 C C . GLN A 1 97 ? -3.502 -2.726 4.450 1.00 98.38 97 GLN A C 1
ATOM 778 O O . GLN A 1 97 ? -3.084 -3.801 4.037 1.00 98.38 97 GLN A O 1
ATOM 783 N N . LEU A 1 98 ? -4.795 -2.403 4.355 1.00 98.25 98 LEU A N 1
ATOM 784 C CA . LEU A 1 98 ? -5.756 -3.299 3.710 1.00 98.25 98 LEU A CA 1
ATOM 785 C C . LEU A 1 98 ? -5.853 -3.039 2.203 1.00 98.25 98 LEU A C 1
ATOM 787 O O . LEU A 1 98 ? -5.888 -3.994 1.433 1.00 98.25 98 LEU A O 1
ATOM 791 N N . GLY A 1 99 ? -5.920 -1.770 1.796 1.00 96.88 99 GLY A N 1
ATOM 792 C CA . GLY A 1 99 ? -6.090 -1.362 0.403 1.00 96.88 99 GLY A CA 1
ATOM 793 C C . GLY A 1 99 ? -4.818 -1.510 -0.426 1.00 96.88 99 GLY A C 1
ATOM 794 O O . GLY A 1 99 ? -4.787 -2.296 -1.368 1.00 96.88 99 GLY A O 1
ATOM 795 N N . ILE A 1 100 ? -3.771 -0.764 -0.085 1.00 96.44 100 ILE A N 1
ATOM 796 C CA . ILE A 1 100 ? -2.525 -0.751 -0.863 1.00 96.44 100 ILE A CA 1
ATOM 797 C C . ILE A 1 100 ? -1.747 -2.057 -0.631 1.00 96.44 100 ILE A C 1
ATOM 799 O O . ILE A 1 100 ? -1.628 -2.847 -1.567 1.00 96.44 100 ILE A O 1
ATOM 803 N N . GLU A 1 101 ? -1.377 -2.372 0.613 1.00 96.56 101 GLU A N 1
ATOM 804 C CA . GLU A 1 101 ? -0.520 -3.543 0.889 1.00 96.56 101 GLU A CA 1
ATOM 805 C C . GLU A 1 101 ? -1.302 -4.854 0.802 1.00 96.56 101 GLU A C 1
ATOM 807 O O . GLU A 1 101 ? -0.835 -5.866 0.288 1.00 96.56 101 GLU A O 1
ATOM 812 N N . GLY A 1 102 ? -2.544 -4.861 1.291 1.00 95.81 102 GLY A N 1
ATOM 813 C CA . GLY A 1 102 ? -3.363 -6.070 1.336 1.00 95.81 102 GLY A CA 1
ATOM 814 C C . GLY A 1 102 ? -3.944 -6.471 -0.018 1.00 95.81 102 GLY A C 1
ATOM 815 O O . GLY A 1 102 ? -3.924 -7.657 -0.364 1.00 95.81 102 GLY A O 1
ATOM 816 N N . ILE A 1 103 ? -4.493 -5.509 -0.766 1.00 95.06 103 ILE A N 1
ATOM 817 C CA . ILE A 1 103 ? -5.169 -5.747 -2.048 1.00 95.06 103 ILE A CA 1
ATOM 818 C C . ILE A 1 103 ? -4.227 -5.484 -3.224 1.00 95.06 103 ILE A C 1
ATOM 820 O O . ILE A 1 103 ? -4.123 -6.343 -4.106 1.00 95.06 103 ILE A O 1
ATOM 824 N N . GLY A 1 104 ? -3.517 -4.354 -3.230 1.00 92.44 104 GLY A N 1
ATOM 825 C CA . GLY A 1 104 ? -2.603 -3.960 -4.307 1.00 92.44 104 GLY A CA 1
ATOM 826 C C . GLY A 1 104 ? -1.508 -4.990 -4.586 1.00 92.44 104 GLY A C 1
ATOM 827 O O . GLY A 1 104 ? -1.232 -5.280 -5.754 1.00 92.44 104 GLY A O 1
ATOM 828 N N . ILE A 1 105 ? -0.988 -5.656 -3.547 1.00 92.38 105 ILE A N 1
ATOM 829 C CA . ILE A 1 105 ? 0.044 -6.693 -3.705 1.00 92.38 105 ILE A CA 1
ATOM 830 C C . ILE A 1 105 ? -0.377 -7.849 -4.618 1.00 92.38 105 ILE A C 1
ATOM 832 O O . ILE A 1 105 ? 0.468 -8.455 -5.271 1.00 92.38 105 ILE A O 1
ATOM 836 N N . SER A 1 106 ? -1.678 -8.134 -4.745 1.00 92.69 106 SER A N 1
ATOM 837 C CA . SER A 1 106 ? -2.159 -9.196 -5.642 1.00 92.69 106 SER A CA 1
ATOM 838 C C . SER A 1 106 ? -1.832 -8.934 -7.116 1.00 92.69 106 SER A C 1
ATOM 840 O O . SER A 1 106 ? -1.566 -9.869 -7.870 1.00 92.69 106 SER A O 1
ATOM 842 N N . VAL A 1 107 ? -1.787 -7.664 -7.528 1.00 91.19 107 VAL A N 1
ATOM 843 C CA . VAL A 1 107 ? -1.389 -7.273 -8.888 1.00 91.19 107 VAL A CA 1
ATOM 844 C C . VAL A 1 107 ? 0.114 -7.475 -9.077 1.00 91.19 107 VAL A C 1
ATOM 846 O O . VAL A 1 107 ? 0.546 -7.963 -10.122 1.00 91.19 107 VAL A O 1
ATOM 849 N N . VAL A 1 108 ? 0.909 -7.147 -8.059 1.00 92.12 108 VAL A N 1
ATOM 850 C CA . VAL A 1 108 ? 2.368 -7.318 -8.072 1.00 92.12 108 VAL A CA 1
ATOM 851 C C . VAL A 1 108 ? 2.743 -8.803 -8.092 1.00 92.12 108 VAL A C 1
ATOM 853 O O . VAL A 1 108 ? 3.611 -9.194 -8.869 1.00 92.12 108 VAL A O 1
ATOM 856 N N . GLU A 1 109 ? 2.056 -9.650 -7.318 1.00 92.75 109 GLU A N 1
ATOM 857 C CA . GLU A 1 109 ? 2.214 -11.112 -7.346 1.00 92.75 109 GLU A CA 1
ATOM 858 C C . GLU A 1 109 ? 2.001 -11.664 -8.770 1.00 92.75 109 GLU A C 1
ATOM 860 O O . GLU A 1 109 ? 2.851 -12.394 -9.287 1.00 92.75 109 GLU A O 1
ATOM 865 N N . LEU A 1 110 ? 0.909 -11.266 -9.441 1.00 90.75 110 LEU A N 1
ATOM 866 C CA . LEU A 1 110 ? 0.619 -11.683 -10.820 1.00 90.75 110 LEU A CA 1
ATOM 867 C C . LEU A 1 110 ? 1.727 -11.280 -11.798 1.00 90.75 110 LEU A C 1
ATOM 869 O O . LEU A 1 110 ? 2.153 -12.094 -12.620 1.00 90.75 110 LEU A O 1
ATOM 873 N N . VAL A 1 111 ? 2.192 -10.031 -11.711 1.00 87.56 111 VAL A N 1
ATOM 874 C CA . VAL A 1 111 ? 3.257 -9.506 -12.576 1.00 87.56 111 VAL A CA 1
ATOM 875 C C . VAL A 1 111 ? 4.581 -10.215 -12.300 1.00 87.56 111 VAL A C 1
ATOM 877 O O . VAL A 1 111 ? 5.266 -10.610 -13.241 1.00 87.56 111 VAL A O 1
ATOM 880 N N . SER A 1 112 ? 4.924 -10.432 -11.028 1.00 90.06 112 SER A N 1
ATOM 881 C CA . SER A 1 112 ? 6.162 -11.096 -10.612 1.00 90.06 112 SER A CA 1
ATOM 882 C C . SER A 1 112 ? 6.282 -12.491 -11.229 1.00 90.06 112 SER A C 1
ATOM 884 O O . SER A 1 112 ? 7.319 -12.830 -11.797 1.00 90.06 112 SER A O 1
ATOM 886 N N . HIS A 1 113 ? 5.198 -13.273 -11.257 1.00 87.12 113 HIS A N 1
ATOM 887 C CA . HIS A 1 113 ? 5.202 -14.602 -11.878 1.00 87.12 113 HIS A CA 1
ATOM 888 C C . HIS A 1 113 ? 5.533 -14.605 -13.379 1.00 87.12 113 HIS A C 1
ATOM 890 O O . HIS A 1 113 ? 6.018 -15.619 -13.880 1.00 87.12 113 HIS A O 1
ATOM 896 N N . GLN A 1 114 ? 5.297 -13.494 -14.082 1.00 84.94 114 GLN A N 1
ATOM 897 C CA . GLN A 1 114 ? 5.594 -13.338 -15.511 1.00 84.94 114 GLN A CA 1
ATOM 898 C C . GLN A 1 114 ? 6.891 -12.557 -15.779 1.00 84.94 114 GLN A C 1
ATOM 900 O O . GLN A 1 114 ? 7.346 -12.488 -16.921 1.00 84.94 114 GLN A O 1
ATOM 905 N N . ALA A 1 115 ? 7.485 -11.954 -14.749 1.00 85.69 115 ALA A N 1
ATOM 906 C CA . ALA A 1 115 ? 8.683 -11.142 -14.880 1.00 85.69 115 ALA A CA 1
ATOM 907 C C . ALA A 1 115 ? 9.954 -11.992 -15.040 1.00 85.69 115 ALA A C 1
ATOM 909 O O . ALA A 1 115 ? 9.981 -13.188 -14.749 1.00 85.69 115 ALA A O 1
ATOM 910 N N . ASP A 1 116 ? 11.041 -11.372 -15.501 1.00 84.75 116 ASP A N 1
ATOM 911 C CA . ASP A 1 116 ? 12.338 -12.042 -15.533 1.00 84.75 116 ASP A CA 1
ATOM 912 C C . ASP A 1 116 ? 12.919 -12.263 -14.121 1.00 84.75 116 ASP A C 1
ATOM 914 O O . ASP A 1 116 ? 12.517 -11.587 -13.167 1.00 84.75 116 ASP A O 1
ATOM 918 N N . PRO A 1 117 ? 13.901 -13.174 -13.974 1.00 90.31 117 PRO A N 1
ATOM 919 C CA . PRO A 1 117 ? 14.451 -13.526 -12.667 1.00 90.31 117 PRO A CA 1
ATOM 920 C C . PRO A 1 117 ? 15.044 -12.358 -11.868 1.00 90.31 117 PRO A C 1
ATOM 922 O O . PRO A 1 117 ? 15.034 -12.402 -10.640 1.00 90.31 117 PRO A O 1
ATOM 925 N N . LEU A 1 118 ? 15.572 -11.320 -12.530 1.00 90.38 118 LEU A N 1
ATOM 926 C CA . LEU A 1 118 ? 16.145 -10.167 -11.835 1.00 90.38 118 LEU A CA 1
ATOM 927 C C . LEU A 1 118 ? 15.040 -9.364 -11.137 1.00 90.38 118 LEU A C 1
ATOM 929 O O . LEU A 1 118 ? 15.195 -8.990 -9.975 1.00 90.38 118 LEU A O 1
ATOM 933 N N . ILE A 1 119 ? 13.926 -9.129 -11.832 1.00 90.94 119 ILE A N 1
ATOM 934 C CA . ILE A 1 119 ? 12.770 -8.426 -11.267 1.00 90.94 119 ILE A CA 1
ATOM 935 C C . ILE A 1 119 ? 12.103 -9.285 -10.192 1.00 90.94 119 ILE A C 1
ATOM 937 O O . ILE A 1 119 ? 11.820 -8.777 -9.109 1.00 90.94 119 ILE A O 1
ATOM 941 N N . GLN A 1 120 ? 11.930 -10.586 -10.435 1.00 92.44 120 GLN A N 1
ATOM 942 C CA . GLN A 1 120 ? 11.385 -11.518 -9.442 1.00 92.44 120 GLN A CA 1
ATOM 943 C C . GLN A 1 120 ? 12.151 -11.473 -8.117 1.00 92.44 120 GLN A C 1
ATOM 945 O O . GLN A 1 120 ? 11.533 -11.359 -7.059 1.00 92.44 120 GLN A O 1
ATOM 950 N N . GLU A 1 121 ? 13.487 -11.509 -8.159 1.00 93.62 121 GLU A N 1
ATOM 951 C CA . GLU A 1 121 ? 14.289 -11.436 -6.933 1.00 93.62 121 GLU A CA 1
ATOM 952 C C . GLU A 1 121 ? 14.129 -10.084 -6.228 1.00 93.62 121 GLU A C 1
ATOM 954 O O . GLU A 1 121 ? 14.043 -10.045 -5.002 1.00 93.62 121 GLU A O 1
ATOM 959 N N . SER A 1 122 ? 14.024 -8.984 -6.983 1.00 94.75 122 SER A N 1
ATOM 960 C CA . SER A 1 122 ? 13.808 -7.649 -6.404 1.00 94.75 122 SER A CA 1
ATOM 961 C C . SER A 1 122 ? 12.463 -7.512 -5.681 1.00 94.75 122 SER A C 1
ATOM 963 O O . SER A 1 122 ? 12.377 -6.784 -4.698 1.00 94.75 122 SER A O 1
ATOM 965 N N . LEU A 1 123 ? 11.437 -8.250 -6.125 1.00 95.50 123 LEU A N 1
ATOM 966 C CA . LEU A 1 123 ? 10.083 -8.228 -5.560 1.00 95.50 123 LEU A CA 1
ATOM 967 C C . LEU A 1 123 ? 9.878 -9.256 -4.441 1.00 95.50 123 LEU A C 1
ATOM 969 O O . LEU A 1 123 ? 8.890 -9.190 -3.715 1.00 95.50 123 LEU A O 1
ATOM 973 N N . ARG A 1 124 ? 10.798 -10.213 -4.278 1.00 95.31 124 ARG 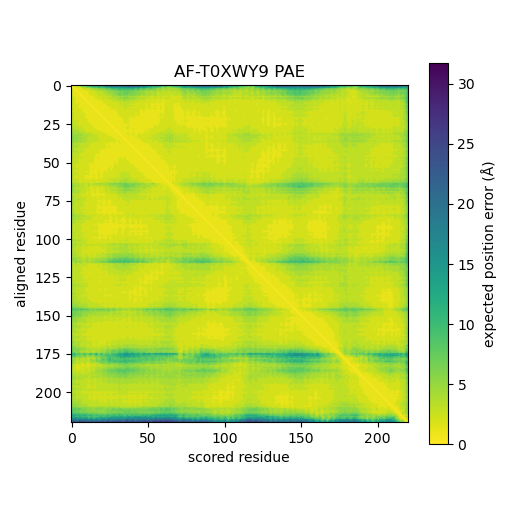A N 1
ATOM 974 C CA . ARG A 1 124 ? 10.641 -11.326 -3.333 1.00 95.31 124 ARG A CA 1
ATOM 975 C C . ARG A 1 124 ? 10.513 -10.863 -1.881 1.00 95.31 124 ARG A C 1
ATOM 977 O O . ARG A 1 124 ? 9.719 -11.432 -1.137 1.00 95.31 124 ARG A O 1
ATOM 984 N N . VAL A 1 125 ? 11.333 -9.893 -1.472 1.00 96.06 125 VAL A N 1
ATOM 985 C CA . VAL A 1 125 ? 11.289 -9.319 -0.117 1.00 96.06 125 VAL A CA 1
ATOM 986 C C . VAL A 1 125 ? 10.063 -8.415 0.055 1.00 96.06 125 VAL A C 1
ATOM 988 O O . VAL A 1 125 ? 9.285 -8.726 0.955 1.00 96.06 125 VAL A O 1
ATOM 991 N N . PRO A 1 126 ? 9.810 -7.426 -0.831 1.00 96.62 126 PRO A N 1
ATOM 992 C CA . PRO A 1 126 ? 8.605 -6.600 -0.757 1.00 96.62 126 PRO A CA 1
ATOM 993 C C . PRO A 1 126 ? 7.311 -7.404 -0.602 1.00 96.62 126 PRO A C 1
ATOM 995 O O . PRO A 1 126 ? 6.608 -7.249 0.388 1.00 96.62 126 PRO A O 1
ATOM 998 N N . ILE A 1 127 ? 7.075 -8.403 -1.464 1.00 95.62 127 ILE A N 1
ATOM 999 C CA . ILE A 1 127 ? 5.865 -9.245 -1.401 1.00 95.62 127 ILE A CA 1
ATOM 1000 C C . ILE A 1 127 ? 5.680 -9.930 -0.039 1.00 95.62 127 ILE A C 1
ATOM 1002 O O . ILE A 1 127 ? 4.553 -10.069 0.441 1.00 95.62 127 ILE A O 1
ATOM 1006 N N . ALA A 1 128 ? 6.760 -10.397 0.590 1.00 95.44 128 ALA A N 1
ATOM 1007 C CA . ALA A 1 128 ? 6.667 -11.045 1.895 1.00 95.44 128 ALA A CA 1
ATOM 1008 C C . ALA A 1 128 ? 6.327 -10.043 3.010 1.00 95.44 128 ALA A C 1
ATOM 1010 O O . ALA A 1 128 ? 5.540 -10.365 3.907 1.00 95.44 128 ALA A O 1
ATOM 1011 N N . ASP A 1 129 ? 6.902 -8.846 2.934 1.00 97.62 129 ASP A N 1
ATOM 1012 C CA . ASP A 1 129 ? 6.702 -7.782 3.909 1.00 97.62 129 ASP A CA 1
ATOM 1013 C C . ASP A 1 129 ? 5.290 -7.183 3.786 1.00 97.62 129 ASP A C 1
ATOM 1015 O O . ASP A 1 129 ? 4.613 -7.057 4.808 1.00 97.62 129 ASP A O 1
ATOM 1019 N N . GLU A 1 130 ? 4.754 -6.979 2.574 1.00 96.69 130 GLU A N 1
ATOM 1020 C CA . GLU A 1 130 ? 3.376 -6.486 2.386 1.00 96.69 130 GLU A CA 1
ATOM 1021 C C . GLU A 1 130 ? 2.334 -7.382 3.058 1.00 96.69 130 GLU A C 1
ATOM 1023 O O . GLU A 1 130 ? 1.381 -6.926 3.695 1.00 96.69 130 GLU A O 1
ATOM 1028 N N . LEU A 1 131 ? 2.526 -8.703 2.992 1.00 94.56 131 LEU A N 1
ATOM 1029 C CA . LEU A 1 131 ? 1.638 -9.650 3.668 1.00 94.56 131 LEU A CA 1
ATOM 1030 C C . LEU A 1 131 ? 1.681 -9.479 5.194 1.00 94.56 131 LEU A C 1
ATOM 1032 O O . LEU A 1 131 ? 0.658 -9.659 5.870 1.00 94.56 131 LEU A O 1
ATOM 1036 N N . ARG A 1 132 ? 2.845 -9.138 5.759 1.00 96.50 132 ARG A N 1
ATOM 1037 C CA . ARG A 1 132 ? 3.020 -8.860 7.192 1.00 96.50 132 ARG A CA 1
ATOM 1038 C C . ARG A 1 132 ? 2.348 -7.541 7.577 1.00 96.50 132 ARG A C 1
ATOM 1040 O O . ARG A 1 132 ? 1.645 -7.508 8.594 1.00 96.50 132 ARG A O 1
ATOM 1047 N N . GLN A 1 133 ? 2.531 -6.502 6.771 1.00 97.94 133 GLN A N 1
ATOM 1048 C CA . GLN A 1 133 ? 1.936 -5.178 6.949 1.00 97.94 133 GLN A CA 1
ATOM 1049 C C . GLN A 1 133 ? 0.402 -5.244 6.873 1.00 97.94 133 GLN A C 1
ATOM 1051 O O . GLN A 1 133 ? -0.298 -4.909 7.836 1.00 97.94 133 GLN A O 1
ATOM 1056 N N . ALA A 1 134 ? -0.140 -5.886 5.836 1.00 97.88 134 ALA A N 1
ATOM 1057 C CA . ALA A 1 134 ? -1.568 -6.172 5.728 1.00 97.88 134 ALA A CA 1
ATOM 1058 C C . ALA A 1 134 ? -2.093 -6.968 6.933 1.00 97.88 134 ALA A C 1
ATOM 1060 O O . ALA A 1 134 ? -3.149 -6.662 7.499 1.00 97.88 134 ALA A O 1
ATOM 1061 N N . SER A 1 135 ? -1.323 -7.956 7.405 1.00 97.56 135 SER A N 1
ATOM 1062 C CA . SER A 1 135 ? -1.672 -8.718 8.607 1.00 97.56 135 SER A CA 1
ATOM 1063 C C . SER A 1 135 ? -1.726 -7.847 9.866 1.00 97.56 135 SER A C 1
ATOM 1065 O O . SER A 1 135 ? -2.520 -8.139 10.762 1.00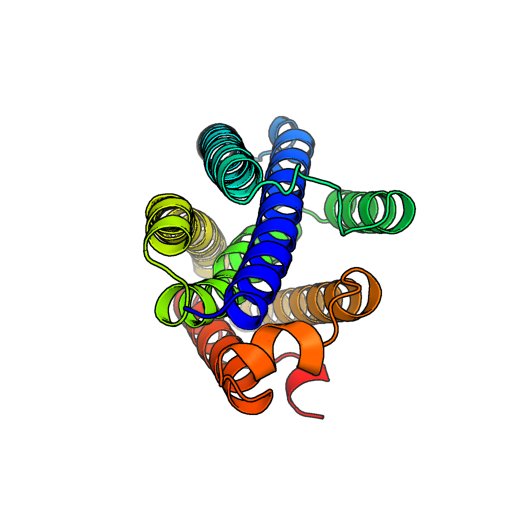 97.56 135 SER A O 1
ATOM 1067 N N . PHE A 1 136 ? -0.910 -6.795 9.980 1.00 98.00 136 PHE A N 1
ATOM 1068 C CA . PHE A 1 136 ? -1.016 -5.823 11.071 1.00 98.00 136 PHE A CA 1
ATOM 1069 C C . PHE A 1 136 ? -2.339 -5.051 11.002 1.00 98.00 136 PHE A C 1
ATOM 1071 O O . PHE A 1 136 ? -3.073 -5.033 11.996 1.00 98.00 136 PHE A O 1
ATOM 1078 N N . GLY A 1 137 ? -2.707 -4.531 9.826 1.00 98.06 137 GLY A N 1
ATOM 1079 C CA . GLY A 1 137 ? -4.008 -3.891 9.606 1.00 98.06 137 GLY A CA 1
ATOM 1080 C C . GLY A 1 137 ? -5.182 -4.798 9.988 1.00 98.06 137 GLY A C 1
ATOM 1081 O O . GLY A 1 137 ? -6.074 -4.388 10.734 1.00 98.06 137 GLY A O 1
ATOM 1082 N N . VAL A 1 138 ? -5.146 -6.066 9.563 1.00 98.44 138 VAL A N 1
ATOM 1083 C CA . VAL A 1 138 ? -6.164 -7.071 9.913 1.00 98.44 138 VAL A CA 1
ATOM 1084 C C . VAL A 1 138 ? -6.262 -7.274 11.426 1.00 98.44 138 VAL A C 1
ATOM 1086 O O . VAL A 1 138 ? -7.368 -7.321 11.968 1.00 98.44 138 VAL A O 1
ATOM 1089 N N . ARG A 1 139 ? -5.130 -7.397 12.135 1.00 98.19 139 ARG A N 1
ATOM 1090 C CA . ARG A 1 139 ? -5.128 -7.596 13.595 1.00 98.19 139 ARG A CA 1
ATOM 1091 C C . ARG A 1 139 ? -5.767 -6.421 14.330 1.00 98.19 139 ARG A C 1
ATOM 1093 O O . ARG A 1 139 ? -6.591 -6.654 15.212 1.00 98.19 139 ARG A O 1
ATOM 1100 N N . GLU A 1 140 ? -5.412 -5.190 13.977 1.00 98.06 140 GLU A N 1
ATOM 1101 C CA . GLU A 1 140 ? -5.953 -3.989 14.625 1.00 98.06 140 GLU A CA 1
ATOM 1102 C C . GLU A 1 140 ? -7.459 -3.847 14.384 1.00 98.06 140 GLU A C 1
ATOM 1104 O O . GLU A 1 140 ? -8.221 -3.626 15.328 1.00 98.06 140 GLU A O 1
ATOM 1109 N N . TRP A 1 141 ? -7.919 -4.078 13.153 1.00 98.19 141 TRP A N 1
ATOM 1110 C CA . TRP A 1 141 ? -9.350 -4.089 12.862 1.00 98.19 141 TRP A CA 1
ATOM 1111 C C . TRP A 1 141 ? -10.089 -5.200 13.619 1.00 98.19 141 TRP A C 1
ATOM 1113 O O . TRP A 1 141 ? -11.132 -4.941 14.212 1.00 98.19 141 TRP A O 1
ATOM 1123 N N . ARG A 1 142 ? -9.541 -6.419 13.706 1.00 98.00 142 ARG A N 1
ATOM 1124 C CA . ARG A 1 142 ? -10.152 -7.499 14.507 1.00 98.00 142 ARG A CA 1
ATOM 1125 C C . ARG A 1 142 ? -10.280 -7.132 15.985 1.00 98.00 142 ARG A C 1
ATOM 1127 O O . ARG A 1 142 ? -11.297 -7.458 16.597 1.00 98.00 142 ARG A O 1
ATOM 1134 N N . LYS A 1 143 ? -9.270 -6.464 16.561 1.00 96.69 143 LYS A N 1
ATOM 1135 C CA . LYS A 1 143 ? -9.322 -5.968 17.947 1.00 96.69 143 LYS A CA 1
ATOM 1136 C C . LYS A 1 143 ? -10.4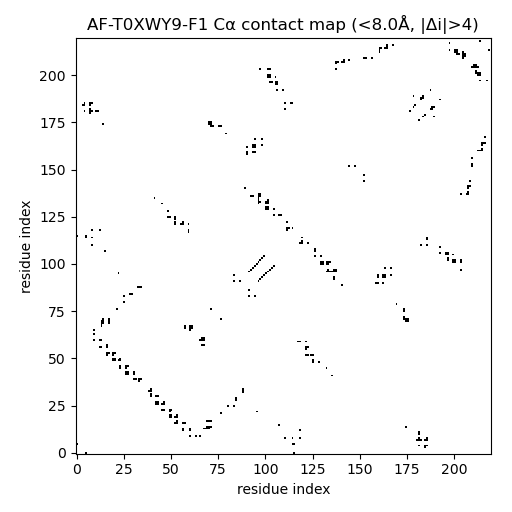90 -4.993 18.116 1.00 96.69 143 LYS A C 1
ATOM 1138 O O . LYS A 1 143 ? -11.293 -5.200 19.024 1.00 96.69 143 LYS A O 1
ATOM 1143 N N . LEU A 1 144 ? -10.641 -4.017 17.213 1.00 96.50 144 LEU A N 1
ATOM 1144 C CA . LEU A 1 144 ? -11.774 -3.083 17.218 1.00 96.50 144 LEU A CA 1
ATOM 1145 C C . LEU A 1 144 ? -13.118 -3.823 17.156 1.00 96.50 144 LEU A C 1
ATOM 1147 O O . LEU A 1 144 ? -13.958 -3.665 18.039 1.00 96.50 144 LEU A O 1
ATOM 1151 N N . LEU A 1 145 ? -13.290 -4.693 16.157 1.00 97.19 145 LEU A N 1
ATOM 1152 C CA . LEU A 1 145 ? -14.560 -5.376 15.900 1.00 97.19 145 LEU A CA 1
ATOM 1153 C C . LEU A 1 145 ? -14.943 -6.389 16.986 1.00 97.19 145 LEU A C 1
ATOM 1155 O O . LEU A 1 145 ? -16.114 -6.754 17.093 1.00 97.19 145 LEU A O 1
ATOM 1159 N N . SER A 1 146 ? -13.989 -6.861 17.793 1.00 95.94 146 SER A N 1
ATOM 1160 C CA . SER A 1 146 ? -14.269 -7.775 18.907 1.00 95.94 146 SER A CA 1
ATOM 1161 C C . SER A 1 146 ? -15.162 -7.149 19.984 1.00 95.94 146 SER A C 1
ATOM 1163 O O . SER A 1 146 ? -15.922 -7.868 20.630 1.00 95.94 146 SER A O 1
ATOM 1165 N N . GLY A 1 147 ? -15.108 -5.821 20.134 1.00 93.06 147 GLY A N 1
ATOM 1166 C CA . GLY A 1 147 ? -15.962 -5.061 21.047 1.00 93.06 147 GLY A CA 1
ATOM 1167 C C . GLY A 1 147 ? -17.219 -4.477 20.399 1.00 93.06 147 GLY A C 1
ATOM 1168 O O . GLY A 1 147 ? -18.048 -3.917 21.109 1.00 93.06 147 GLY A O 1
ATOM 1169 N N . SER A 1 148 ? -17.371 -4.596 19.078 1.00 96.62 148 SER A N 1
ATOM 1170 C CA . SER A 1 148 ? -18.458 -3.966 18.324 1.00 96.62 148 SER A CA 1
ATOM 1171 C C . SER A 1 148 ? -19.721 -4.830 18.261 1.00 96.62 148 SER A C 1
ATOM 1173 O O . SER A 1 148 ? -19.673 -6.047 18.048 1.00 96.62 148 SER A O 1
ATOM 1175 N N . SER A 1 149 ? -20.875 -4.178 18.347 1.00 97.06 149 SER A N 1
ATOM 1176 C CA . SER A 1 149 ? -22.179 -4.728 17.977 1.00 97.06 149 SER A CA 1
ATOM 1177 C C . SER A 1 149 ? -22.265 -5.035 16.475 1.00 97.06 149 SER A C 1
ATOM 1179 O O . SER A 1 149 ? -21.455 -4.579 15.670 1.00 97.06 149 SER A O 1
ATOM 1181 N N . VAL A 1 150 ? -23.290 -5.790 16.067 1.00 96.00 150 VAL A N 1
ATOM 1182 C CA . VAL A 1 150 ? -23.543 -6.096 14.644 1.00 96.00 150 VAL A CA 1
ATOM 1183 C C . VAL A 1 150 ? -23.735 -4.818 13.817 1.00 96.00 150 VAL A C 1
ATOM 1185 O O . VAL A 1 150 ? -23.211 -4.722 12.712 1.00 96.00 150 VAL A O 1
ATOM 1188 N N . SER A 1 151 ? -24.433 -3.818 14.367 1.00 96.88 151 SER A N 1
ATOM 1189 C CA . SER A 1 151 ? -24.667 -2.543 13.679 1.00 96.88 151 SER A CA 1
ATOM 1190 C C . SER A 1 151 ? -23.371 -1.758 13.465 1.00 96.88 151 SER A C 1
ATOM 1192 O O . SER A 1 151 ? -23.143 -1.238 12.377 1.00 96.88 151 SER A O 1
ATOM 1194 N N . GLU A 1 152 ? -22.503 -1.698 14.478 1.00 97.38 152 GLU A N 1
ATOM 1195 C CA . GLU A 1 152 ? -21.203 -1.018 14.380 1.00 97.38 152 GLU A CA 1
ATOM 1196 C C . GLU A 1 152 ? -20.271 -1.730 13.393 1.00 97.38 152 GLU A C 1
ATOM 1198 O O . GLU A 1 152 ? -19.589 -1.080 12.604 1.00 97.38 152 GLU A O 1
ATOM 1203 N N . LYS A 1 153 ? -20.280 -3.071 13.368 1.00 97.25 153 LYS A N 1
ATOM 1204 C CA . LYS A 1 153 ? -19.522 -3.846 12.373 1.00 97.25 153 LYS A CA 1
ATOM 1205 C C . LYS A 1 153 ? -19.944 -3.503 10.946 1.00 97.25 153 LYS A C 1
ATOM 1207 O O . LYS A 1 153 ? -19.079 -3.338 10.091 1.00 97.25 153 LYS A O 1
ATOM 1212 N N . GLU A 1 154 ? -21.241 -3.355 10.690 1.00 96.62 154 GLU A N 1
ATOM 1213 C CA . GLU A 1 154 ? -21.738 -2.990 9.359 1.00 96.62 154 GLU A CA 1
ATOM 1214 C C . GLU A 1 154 ? -21.418 -1.532 8.988 1.00 96.62 154 GLU A C 1
ATOM 1216 O O . GLU A 1 154 ? -21.128 -1.225 7.832 1.00 96.62 154 GLU A O 1
ATOM 1221 N N . GLU A 1 155 ? -21.419 -0.609 9.951 1.00 97.12 155 GLU A N 1
ATOM 1222 C CA . GLU A 1 155 ? -20.946 0.762 9.725 1.00 97.12 155 GLU A CA 1
ATOM 1223 C C . GLU A 1 155 ? -19.453 0.799 9.375 1.00 97.12 155 GLU A C 1
ATOM 1225 O O . GLU A 1 155 ? -19.059 1.419 8.384 1.00 97.12 155 GLU A O 1
ATOM 1230 N N . HIS A 1 156 ? -18.628 0.072 10.129 1.00 97.88 156 HIS A N 1
ATOM 1231 C CA . HIS A 1 156 ? -17.206 -0.071 9.840 1.00 97.88 156 HIS A CA 1
ATOM 1232 C C . HIS A 1 156 ? -16.953 -0.709 8.473 1.00 97.88 156 HIS A C 1
ATOM 1234 O O . HIS A 1 156 ? -16.119 -0.207 7.721 1.00 97.88 156 HIS A O 1
ATOM 1240 N N . ARG A 1 157 ? -17.707 -1.751 8.109 1.00 97.44 157 ARG A N 1
ATOM 1241 C CA . ARG A 1 157 ? -17.623 -2.391 6.791 1.00 97.44 157 ARG A CA 1
ATOM 1242 C C . ARG A 1 157 ? -17.911 -1.400 5.666 1.00 97.44 157 ARG A C 1
ATOM 1244 O O . ARG A 1 157 ? -17.097 -1.269 4.755 1.00 97.44 157 ARG A O 1
ATOM 1251 N N . ARG A 1 158 ? -19.020 -0.654 5.747 1.00 96.88 158 ARG A N 1
ATOM 1252 C CA . ARG A 1 158 ? -19.368 0.379 4.751 1.00 96.88 158 ARG A CA 1
ATOM 1253 C C . ARG A 1 158 ? -18.283 1.443 4.632 1.00 96.88 158 ARG A C 1
ATOM 1255 O O . ARG A 1 158 ? -17.939 1.852 3.527 1.00 96.88 158 ARG A O 1
ATOM 1262 N N . ARG A 1 159 ? -17.704 1.855 5.760 1.00 97.31 159 ARG A N 1
ATOM 1263 C CA . ARG A 1 159 ? -16.597 2.809 5.779 1.00 97.31 159 ARG A CA 1
ATOM 1264 C C . ARG A 1 159 ? -15.349 2.267 5.077 1.00 97.31 159 ARG A C 1
ATOM 1266 O O . ARG A 1 159 ? -14.762 2.986 4.276 1.00 97.31 159 ARG A O 1
ATOM 1273 N N . VAL A 1 160 ? -14.952 1.025 5.356 1.00 97.81 160 VAL A N 1
ATOM 1274 C CA . VAL A 1 160 ? -13.806 0.371 4.698 1.00 97.81 160 VAL A CA 1
ATOM 1275 C C . VAL A 1 160 ? -14.034 0.267 3.190 1.00 97.81 160 VAL A C 1
ATOM 1277 O O . VAL A 1 160 ? -13.154 0.636 2.419 1.00 97.81 160 VAL A O 1
ATOM 1280 N N . LEU A 1 161 ? -15.232 -0.139 2.762 1.00 96.94 161 LEU A N 1
ATOM 1281 C CA . LEU A 1 161 ? -15.585 -0.204 1.340 1.00 96.94 161 LEU A CA 1
ATOM 1282 C C . LEU A 1 161 ? -15.515 1.171 0.658 1.00 96.94 161 LEU A C 1
ATOM 1284 O O . LEU A 1 161 ? -14.986 1.272 -0.444 1.00 96.94 161 LEU A O 1
ATOM 1288 N N . GLY A 1 162 ? -15.974 2.237 1.321 1.00 97.06 162 GLY A N 1
ATOM 1289 C CA . GLY A 1 162 ? -15.847 3.605 0.804 1.00 97.06 162 GLY A CA 1
ATOM 1290 C C . GLY A 1 162 ? -14.393 4.083 0.682 1.00 97.06 162 GLY A C 1
ATOM 1291 O O . GLY A 1 162 ? -14.060 4.840 -0.225 1.00 97.06 162 GLY A O 1
ATOM 1292 N N . ILE A 1 163 ? -13.507 3.617 1.564 1.00 97.62 163 ILE A N 1
ATOM 1293 C CA . ILE A 1 163 ? -12.064 3.892 1.488 1.00 97.62 163 ILE A CA 1
ATOM 1294 C C . ILE A 1 163 ? -11.434 3.139 0.312 1.00 97.62 163 ILE A C 1
ATOM 1296 O O . ILE A 1 163 ? -10.652 3.729 -0.430 1.00 97.62 163 ILE A O 1
ATOM 1300 N N . PHE A 1 164 ? -11.798 1.872 0.102 1.00 96.06 164 PHE A N 1
ATOM 1301 C CA . PHE A 1 164 ? -11.337 1.099 -1.056 1.00 96.06 164 PHE A CA 1
ATOM 1302 C C . PHE A 1 164 ? -11.797 1.724 -2.376 1.00 96.06 164 PHE A C 1
ATOM 1304 O O . PHE A 1 164 ? -10.997 1.856 -3.298 1.00 96.06 164 PHE A O 1
ATOM 1311 N N . GLU A 1 165 ? -13.048 2.182 -2.444 1.00 94.81 165 GLU A N 1
ATOM 1312 C CA . GLU A 1 165 ? -13.585 2.924 -3.589 1.00 94.81 165 GLU A CA 1
ATOM 1313 C C . GLU A 1 165 ? -12.772 4.198 -3.878 1.00 94.81 165 GLU A C 1
ATOM 1315 O O . GLU A 1 165 ? -12.441 4.487 -5.028 1.00 94.81 165 GLU A O 1
ATOM 1320 N N . ALA A 1 166 ? -12.417 4.960 -2.839 1.00 95.12 166 ALA A N 1
ATOM 1321 C CA . ALA A 1 166 ? -11.604 6.161 -2.994 1.00 95.12 166 ALA A CA 1
ATOM 1322 C C . ALA A 1 166 ? -10.191 5.838 -3.504 1.00 95.12 166 ALA A C 1
ATOM 1324 O O . ALA A 1 166 ? -9.707 6.517 -4.408 1.00 95.12 166 ALA A O 1
ATOM 1325 N N . ILE A 1 167 ? -9.551 4.790 -2.971 1.00 93.56 167 ILE A N 1
ATOM 1326 C CA . ILE A 1 167 ? -8.239 4.325 -3.448 1.00 93.56 167 ILE A CA 1
ATOM 1327 C C . ILE A 1 167 ? -8.311 3.939 -4.912 1.00 93.56 167 ILE A C 1
ATOM 1329 O O . ILE A 1 167 ? -7.500 4.421 -5.693 1.00 93.56 167 ILE A O 1
ATOM 1333 N N . TYR A 1 168 ? -9.311 3.149 -5.293 1.00 89.06 168 TYR A N 1
ATOM 1334 C CA . TYR A 1 168 ? -9.498 2.732 -6.672 1.00 89.06 168 TYR A CA 1
ATOM 1335 C C . TYR A 1 168 ? -9.566 3.929 -7.636 1.00 89.06 168 TYR A C 1
ATOM 1337 O O . TYR A 1 168 ? -8.815 3.995 -8.610 1.00 89.06 168 TYR A O 1
ATOM 1345 N N . ARG A 1 169 ? -10.391 4.932 -7.315 1.00 90.38 169 ARG A N 1
ATOM 1346 C CA . ARG A 1 169 ? -10.511 6.157 -8.124 1.00 90.38 169 ARG A CA 1
ATOM 1347 C C . ARG A 1 169 ? -9.210 6.956 -8.175 1.00 90.38 169 ARG A C 1
ATOM 1349 O O . ARG A 1 169 ? -8.842 7.475 -9.229 1.00 90.38 169 ARG A O 1
ATOM 1356 N N . MET A 1 170 ? -8.494 7.059 -7.054 1.00 91.69 170 MET A N 1
ATOM 1357 C CA . MET A 1 170 ? -7.179 7.704 -7.039 1.00 91.69 170 MET A CA 1
ATOM 1358 C C . MET A 1 170 ? -6.196 6.951 -7.938 1.00 91.69 170 MET A C 1
ATOM 1360 O O . MET A 1 170 ? -5.515 7.585 -8.732 1.00 91.69 170 MET A O 1
ATOM 1364 N N . THR A 1 171 ? -6.171 5.618 -7.898 1.00 88.06 171 THR A N 1
ATOM 1365 C CA . THR A 1 171 ? -5.320 4.793 -8.765 1.00 88.06 171 THR A CA 1
ATOM 1366 C C . THR A 1 171 ? -5.625 5.013 -10.249 1.00 88.06 171 THR A C 1
ATOM 1368 O O . THR A 1 171 ? -4.691 5.233 -11.017 1.00 88.06 171 THR A O 1
ATOM 1371 N N . GLU A 1 172 ? -6.901 5.029 -10.654 1.00 84.62 172 GLU A N 1
ATOM 1372 C CA . GLU A 1 172 ? -7.294 5.289 -12.052 1.00 84.62 172 GLU A CA 1
ATOM 1373 C C . GLU A 1 172 ? -6.817 6.653 -12.568 1.00 84.62 172 GLU A C 1
ATOM 1375 O O . GLU A 1 172 ? -6.461 6.791 -13.736 1.00 84.62 172 GLU A O 1
ATOM 1380 N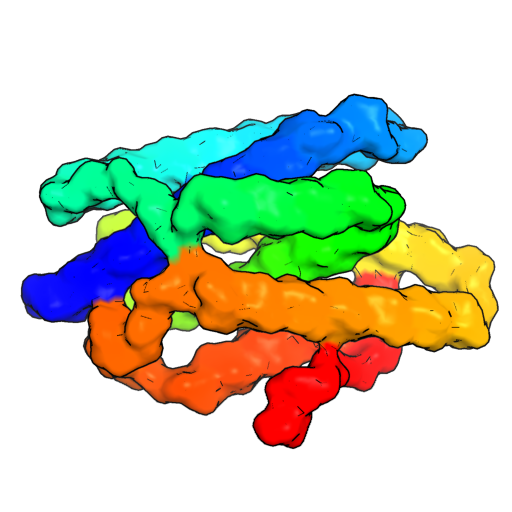 N . THR A 1 173 ? -6.827 7.670 -11.706 1.00 85.31 173 THR A N 1
ATOM 1381 C CA . THR A 1 173 ? -6.457 9.043 -12.089 1.00 85.31 173 THR A CA 1
ATOM 1382 C C . THR A 1 173 ? -4.959 9.323 -11.978 1.00 85.31 173 THR A C 1
ATOM 1384 O O . THR A 1 173 ? -4.426 10.108 -12.762 1.00 85.31 173 THR A O 1
ATOM 1387 N N . ALA A 1 174 ? -4.278 8.705 -11.012 1.00 86.00 174 ALA A N 1
ATOM 1388 C CA . ALA A 1 174 ? -2.904 9.035 -10.648 1.00 86.00 174 ALA A CA 1
ATOM 1389 C C . ALA A 1 174 ? -1.850 8.161 -11.338 1.00 86.00 174 ALA A C 1
ATOM 1391 O O . ALA A 1 174 ? -0.693 8.578 -11.400 1.00 86.00 174 ALA A O 1
ATOM 1392 N N . LEU A 1 175 ? -2.216 6.975 -11.842 1.00 84.69 175 LEU A N 1
ATOM 1393 C CA . LEU A 1 175 ? -1.287 6.076 -12.529 1.00 84.69 175 LEU A CA 1
ATOM 1394 C C . LEU A 1 175 ? -1.436 6.178 -14.057 1.00 84.69 175 LEU A C 1
ATOM 1396 O O . LEU A 1 175 ? -2.354 5.592 -14.629 1.00 84.69 175 LEU A O 1
ATOM 1400 N N . PRO A 1 176 ? -0.511 6.854 -14.763 1.00 75.69 176 PRO A N 1
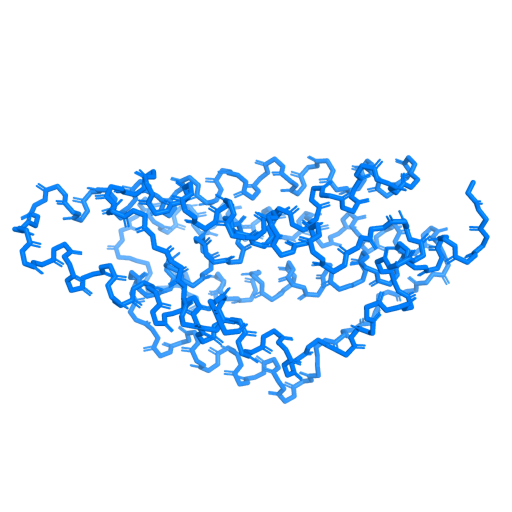ATOM 1401 C CA . PRO A 1 176 ? -0.527 6.965 -16.219 1.00 75.69 176 PRO A CA 1
ATOM 1402 C C . PRO A 1 176 ? 0.058 5.712 -16.895 1.00 75.69 176 PRO A C 1
ATOM 1404 O O . PRO A 1 176 ? 0.970 5.819 -17.712 1.00 75.69 176 PRO A O 1
ATOM 1407 N N . VAL A 1 177 ? -0.422 4.513 -16.547 1.00 80.75 177 VAL A N 1
ATOM 1408 C CA . VAL A 1 177 ? 0.097 3.252 -17.105 1.00 80.75 177 VAL A CA 1
ATOM 1409 C C . VAL A 1 177 ? -0.965 2.608 -17.993 1.00 80.75 177 VAL A C 1
ATOM 1411 O O . VAL A 1 177 ? -1.940 2.049 -17.483 1.00 80.75 177 VAL A O 1
ATOM 1414 N N . PRO A 1 178 ? -0.811 2.651 -19.326 1.00 82.50 178 PRO A N 1
ATOM 1415 C CA . PRO A 1 178 ? -1.760 2.012 -20.221 1.00 82.50 178 PRO A CA 1
ATOM 1416 C C . PRO A 1 178 ? -1.700 0.492 -20.071 1.00 82.50 178 PRO A C 1
ATOM 1418 O O . PRO A 1 178 ? -0.635 -0.113 -20.200 1.00 82.50 178 PRO A O 1
ATOM 1421 N N . PHE A 1 179 ? -2.857 -0.142 -19.856 1.00 81.50 179 PHE A N 1
ATOM 1422 C CA . PHE A 1 179 ? -2.933 -1.599 -19.704 1.00 81.50 179 PHE A CA 1
ATOM 1423 C C . PHE A 1 179 ? -2.225 -2.351 -20.845 1.00 81.50 179 PHE A C 1
ATOM 1425 O O . PHE A 1 179 ? -1.444 -3.275 -20.606 1.00 81.50 179 PHE A O 1
ATOM 1432 N N . GLU A 1 180 ? -2.493 -1.921 -22.082 1.00 84.38 180 GLU A N 1
ATOM 1433 C CA . GLU A 1 180 ? -2.011 -2.569 -23.306 1.00 84.38 180 GLU A CA 1
ATOM 1434 C C . GLU A 1 180 ? -0.485 -2.478 -23.471 1.00 84.38 180 GLU A C 1
ATOM 1436 O O . GLU A 1 180 ? 0.119 -3.325 -24.120 1.00 84.38 180 GLU A O 1
ATOM 1441 N N . GLU A 1 181 ? 0.152 -1.476 -22.861 1.00 85.31 181 GLU A N 1
ATOM 1442 C CA . GLU A 1 181 ? 1.593 -1.224 -22.990 1.00 85.31 181 GLU A CA 1
ATOM 1443 C C . GLU A 1 181 ? 2.423 -1.915 -21.906 1.00 85.31 181 GLU A C 1
ATOM 1445 O O . GLU A 1 181 ? 3.651 -1.888 -21.957 1.00 85.31 181 GLU A O 1
ATOM 1450 N N . CYS A 1 182 ? 1.777 -2.504 -20.900 1.00 88.00 182 CYS A N 1
ATOM 1451 C CA . CYS A 1 182 ? 2.468 -3.105 -19.765 1.00 88.00 182 CYS A CA 1
ATOM 1452 C C . CYS A 1 182 ? 1.947 -4.513 -19.477 1.00 88.00 182 CYS A C 1
ATOM 1454 O O . CYS A 1 182 ? 2.620 -5.496 -19.770 1.00 88.00 182 CYS A O 1
ATOM 1456 N N . TRP A 1 183 ? 0.734 -4.639 -18.943 1.00 89.31 183 TRP A N 1
ATOM 1457 C CA . TRP A 1 183 ? 0.204 -5.932 -18.507 1.00 89.31 183 TRP A CA 1
ATOM 1458 C C . TRP A 1 183 ? -0.157 -6.856 -19.675 1.00 89.31 183 TRP A C 1
ATOM 1460 O O . TRP A 1 183 ? 0.133 -8.049 -19.602 1.00 89.31 183 TRP A O 1
ATOM 1470 N N . ALA A 1 184 ? -0.711 -6.326 -20.772 1.00 88.69 184 ALA A N 1
ATOM 1471 C CA . ALA A 1 184 ? -1.027 -7.141 -21.951 1.00 88.69 184 ALA A CA 1
ATOM 1472 C C . ALA A 1 184 ? 0.228 -7.766 -22.584 1.00 88.69 184 ALA A C 1
ATOM 1474 O O . ALA A 1 184 ? 0.191 -8.903 -23.052 1.00 88.69 184 ALA A O 1
ATOM 1475 N N . ILE A 1 185 ? 1.359 -7.051 -22.544 1.00 89.88 185 ILE A N 1
ATOM 1476 C CA . ILE A 1 185 ? 2.660 -7.534 -23.033 1.00 89.88 185 ILE A CA 1
ATOM 1477 C C . ILE A 1 185 ? 3.143 -8.744 -22.219 1.00 89.88 185 ILE A C 1
ATOM 1479 O O . ILE A 1 185 ? 3.778 -9.640 -22.767 1.00 89.88 185 ILE A O 1
ATOM 1483 N N . LEU A 1 186 ? 2.774 -8.821 -20.938 1.00 86.69 186 LEU A N 1
ATOM 1484 C CA . LEU A 1 186 ? 3.042 -9.973 -20.067 1.00 86.69 186 LEU A CA 1
ATOM 1485 C C . LEU A 1 186 ? 2.051 -11.128 -20.259 1.00 86.69 186 LEU A C 1
ATOM 1487 O O . LEU A 1 186 ? 2.081 -12.096 -19.504 1.00 86.69 186 LEU A O 1
ATOM 1491 N N . GLY A 1 187 ? 1.146 -11.028 -21.237 1.00 88.88 187 GLY A N 1
ATOM 1492 C CA . GLY A 1 187 ? 0.103 -12.020 -21.481 1.00 88.88 187 GLY A CA 1
ATOM 1493 C C . GLY A 1 187 ? -1.029 -12.005 -20.451 1.00 88.88 187 GLY A C 1
ATOM 1494 O O . GLY A 1 187 ? -1.856 -12.916 -20.453 1.00 88.88 187 GLY A O 1
ATOM 1495 N N . LEU A 1 188 ? -1.091 -10.990 -19.582 1.00 89.94 188 LEU A N 1
ATOM 1496 C CA . LEU A 1 188 ? -2.184 -10.821 -18.626 1.00 89.94 188 LEU A CA 1
ATOM 1497 C C . LEU A 1 188 ? -3.384 -10.181 -19.323 1.00 89.94 188 LEU A C 1
ATOM 1499 O O . LEU A 1 188 ? -3.230 -9.294 -20.164 1.00 89.94 188 LEU A O 1
ATOM 1503 N N . ARG A 1 189 ? -4.600 -10.592 -18.954 1.00 90.38 189 ARG A N 1
ATOM 1504 C CA . ARG A 1 189 ? -5.839 -9.938 -19.399 1.00 90.38 189 ARG A CA 1
ATOM 1505 C C . ARG A 1 189 ? -6.337 -8.987 -18.319 1.00 90.38 189 ARG A C 1
ATOM 1507 O O . ARG A 1 189 ? -6.116 -9.219 -17.133 1.00 90.38 189 ARG A O 1
ATOM 1514 N N . LYS A 1 190 ? -7.089 -7.952 -18.714 1.00 87.81 190 LYS A N 1
ATOM 1515 C CA . LYS A 1 190 ? -7.729 -7.027 -17.757 1.00 87.81 190 LYS A CA 1
ATOM 1516 C C . LYS A 1 190 ? -8.560 -7.790 -16.728 1.00 87.81 190 LYS A C 1
ATOM 1518 O O . LYS A 1 190 ? -8.482 -7.489 -15.546 1.00 87.81 190 LYS A O 1
ATOM 1523 N N . SER A 1 191 ? -9.298 -8.807 -17.176 1.00 89.12 191 SER A N 1
ATOM 1524 C CA . SER A 1 191 ? -10.085 -9.676 -16.297 1.00 89.12 191 SER A CA 1
ATOM 1525 C C . SER A 1 191 ? -9.237 -10.371 -15.233 1.00 89.12 191 SER A C 1
ATOM 1527 O O . SER A 1 191 ? -9.681 -10.461 -14.102 1.00 89.12 191 SER A O 1
ATOM 1529 N N . ASP A 1 192 ? -8.014 -10.804 -15.557 1.00 89.56 192 ASP A N 1
ATOM 1530 C CA . ASP A 1 192 ? -7.160 -11.532 -14.609 1.00 89.56 192 ASP A CA 1
ATOM 1531 C C . ASP A 1 192 ? -6.693 -10.617 -13.468 1.00 89.56 192 ASP A C 1
ATOM 1533 O O . ASP A 1 192 ? -6.699 -11.020 -12.306 1.00 89.56 192 ASP A O 1
ATOM 1537 N N . LEU A 1 193 ? -6.354 -9.360 -13.788 1.00 88.50 193 LEU A N 1
ATOM 1538 C CA . LEU A 1 193 ? -6.051 -8.349 -12.773 1.00 88.50 193 LEU A CA 1
ATOM 1539 C C . LEU A 1 193 ? -7.271 -8.092 -11.890 1.00 88.50 193 LEU A C 1
ATOM 1541 O O . LEU A 1 193 ? -7.178 -8.114 -10.667 1.00 88.50 193 LEU A O 1
ATOM 1545 N N . TRP A 1 194 ? -8.428 -7.888 -12.515 1.00 88.81 194 TRP A N 1
ATOM 1546 C CA . TRP A 1 194 ? -9.662 -7.590 -11.803 1.00 88.81 194 TRP A CA 1
ATOM 1547 C C . TRP A 1 194 ? -10.123 -8.719 -10.894 1.00 88.81 194 TRP A C 1
ATOM 1549 O O . TRP A 1 194 ? -10.532 -8.467 -9.762 1.00 88.81 194 TRP A O 1
ATOM 1559 N N . ASP A 1 195 ? -10.017 -9.958 -11.355 1.00 91.62 195 ASP A N 1
ATOM 1560 C CA . ASP A 1 195 ? -10.370 -11.133 -10.571 1.00 91.62 195 ASP A CA 1
ATOM 1561 C C . ASP A 1 195 ? -9.415 -11.307 -9.381 1.00 91.62 195 ASP A C 1
ATOM 1563 O O . ASP A 1 195 ? -9.868 -11.633 -8.281 1.00 91.62 195 ASP A O 1
ATOM 1567 N N . ALA A 1 196 ? -8.120 -11.006 -9.546 1.00 92.12 196 ALA A N 1
ATOM 1568 C CA . ALA A 1 196 ? -7.167 -11.014 -8.437 1.00 92.12 196 ALA A CA 1
ATOM 1569 C C . ALA A 1 196 ? -7.486 -9.943 -7.384 1.00 92.12 196 ALA A C 1
ATOM 1571 O O . ALA A 1 196 ? -7.556 -10.264 -6.195 1.00 92.12 196 ALA A O 1
ATOM 1572 N N . VAL A 1 197 ? -7.760 -8.704 -7.805 1.00 92.06 197 VAL A N 1
ATOM 1573 C CA . VAL A 1 197 ? -8.110 -7.605 -6.889 1.00 92.06 197 VAL A CA 1
ATOM 1574 C C . VAL A 1 197 ? -9.448 -7.886 -6.190 1.00 92.06 197 VAL A C 1
ATOM 1576 O O . VAL A 1 197 ? -9.542 -7.725 -4.971 1.00 92.06 197 VAL A O 1
ATOM 1579 N N . ARG A 1 198 ? -10.472 -8.385 -6.901 1.00 92.88 198 ARG A N 1
ATOM 1580 C CA . ARG A 1 198 ? -11.757 -8.816 -6.311 1.00 92.88 198 ARG A CA 1
ATOM 1581 C C . ARG A 1 198 ? -11.560 -9.914 -5.269 1.00 92.88 198 ARG A C 1
ATOM 1583 O O . ARG A 1 198 ? -11.952 -9.741 -4.116 1.00 92.88 198 ARG A O 1
ATOM 1590 N N . SER A 1 199 ? -10.896 -11.005 -5.652 1.00 93.88 199 SER A N 1
ATOM 1591 C CA . SER A 1 199 ? -10.658 -12.148 -4.764 1.00 93.88 199 SER A CA 1
ATOM 1592 C C . SER A 1 199 ? -9.868 -11.738 -3.521 1.00 93.88 199 SER A C 1
ATOM 1594 O O . SER A 1 199 ? -10.189 -12.141 -2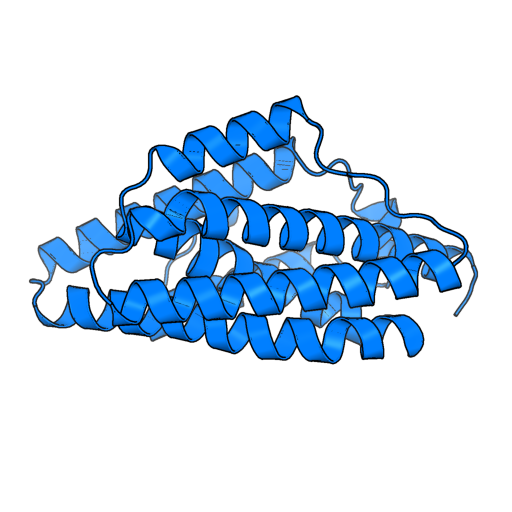.398 1.00 93.88 199 SER A O 1
ATOM 1596 N N . ARG A 1 200 ? -8.850 -10.886 -3.694 1.00 95.06 200 ARG A N 1
ATOM 1597 C CA . ARG A 1 200 ? -8.049 -10.386 -2.579 1.00 95.06 200 ARG A CA 1
ATOM 1598 C C . ARG A 1 200 ? -8.856 -9.460 -1.665 1.00 95.06 200 ARG A C 1
ATOM 1600 O O . ARG A 1 200 ? -8.725 -9.581 -0.450 1.00 95.06 200 ARG A O 1
ATOM 1607 N N . THR A 1 201 ? -9.732 -8.621 -2.217 1.00 95.31 201 THR A N 1
ATOM 1608 C CA . THR A 1 201 ? -10.629 -7.739 -1.449 1.00 95.31 201 THR A CA 1
ATOM 1609 C C . THR A 1 201 ? -11.560 -8.541 -0.539 1.00 95.31 201 THR A C 1
ATOM 1611 O O . THR A 1 201 ? -11.601 -8.311 0.671 1.00 95.31 201 THR A O 1
ATOM 1614 N N . GLU A 1 202 ? -12.253 -9.543 -1.085 1.00 95.62 202 GLU A N 1
ATOM 1615 C CA . GLU A 1 202 ? -13.143 -10.420 -0.311 1.00 95.62 202 GLU A CA 1
ATOM 1616 C C . GLU A 1 202 ? -12.388 -11.174 0.789 1.00 95.62 202 GLU A C 1
ATOM 1618 O O . GLU A 1 202 ? -12.853 -11.270 1.931 1.00 95.62 202 GLU A O 1
ATOM 1623 N N . LYS A 1 203 ? -11.187 -11.673 0.468 1.00 96.44 203 LYS A N 1
ATOM 1624 C CA . LYS A 1 203 ? -10.316 -12.359 1.426 1.00 96.44 203 LYS A CA 1
ATOM 1625 C C . LYS A 1 203 ? -9.908 -11.440 2.576 1.00 96.44 203 LYS A C 1
ATOM 1627 O O . LYS A 1 203 ? -10.018 -11.852 3.730 1.00 96.44 203 LYS A O 1
ATOM 1632 N N . VAL A 1 204 ? -9.469 -10.216 2.285 1.00 97.00 204 VAL A N 1
ATOM 1633 C CA . VAL A 1 204 ? -9.066 -9.236 3.306 1.00 97.00 204 VAL A CA 1
ATOM 1634 C C . VAL A 1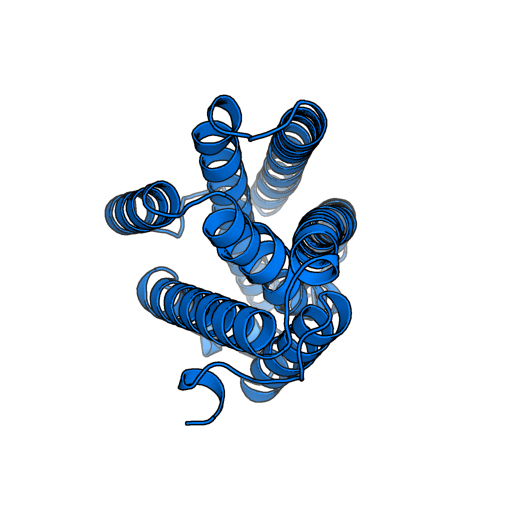 204 ? -10.246 -8.879 4.216 1.00 97.00 204 VAL A C 1
ATOM 1636 O O . VAL A 1 204 ? -10.105 -8.928 5.439 1.00 97.00 204 VAL A O 1
ATOM 1639 N N . LEU A 1 205 ? -11.432 -8.618 3.656 1.00 97.12 205 LEU A N 1
ATOM 1640 C CA . LEU A 1 205 ? -12.642 -8.344 4.446 1.00 97.12 205 LEU A CA 1
ATOM 1641 C C . LEU A 1 205 ? -13.011 -9.520 5.361 1.00 97.12 205 LEU A C 1
ATOM 1643 O O . LEU A 1 205 ? -13.254 -9.330 6.555 1.00 97.12 205 LEU A O 1
ATOM 1647 N N . THR A 1 206 ? -12.963 -10.743 4.830 1.00 97.19 206 THR A N 1
ATOM 1648 C CA . THR A 1 206 ? -13.227 -11.966 5.603 1.00 97.19 206 THR A CA 1
ATOM 1649 C C . THR A 1 206 ? -12.221 -12.137 6.742 1.00 97.19 206 THR A C 1
ATOM 1651 O O . THR A 1 206 ? -12.590 -12.472 7.867 1.00 97.19 206 THR A O 1
ATOM 1654 N N . GLN A 1 207 ? -10.935 -11.883 6.484 1.00 97.31 207 GLN A N 1
ATOM 1655 C CA . GLN A 1 207 ? -9.878 -11.977 7.494 1.00 97.31 207 GLN A CA 1
ATOM 1656 C C . GLN A 1 207 ? -10.060 -10.958 8.622 1.00 97.31 207 GLN A C 1
ATOM 1658 O O . GLN A 1 207 ? -9.822 -11.293 9.788 1.00 97.31 207 GLN A O 1
ATOM 1663 N N . VAL A 1 208 ? -10.515 -9.746 8.295 1.00 97.38 208 VAL A N 1
ATOM 1664 C CA . VAL A 1 208 ? -10.895 -8.725 9.279 1.00 97.38 208 VAL A CA 1
ATOM 1665 C C . VAL A 1 208 ? -12.111 -9.163 10.107 1.00 97.38 208 VAL A C 1
ATOM 1667 O O . VAL A 1 208 ? -12.187 -8.853 11.295 1.00 97.38 208 VAL A O 1
ATOM 1670 N N . GLY A 1 209 ? -13.020 -9.946 9.525 1.00 96.38 209 GLY A N 1
ATOM 1671 C CA . GLY A 1 209 ? -14.253 -10.407 10.168 1.00 96.38 209 GLY A CA 1
ATOM 1672 C C . GLY A 1 209 ? -15.502 -9.660 9.701 1.00 96.38 209 GLY A C 1
ATOM 1673 O O . GLY A 1 209 ? -16.492 -9.612 10.432 1.00 96.38 209 GLY A O 1
ATOM 1674 N N . PHE A 1 210 ? -15.448 -9.064 8.511 1.00 96.69 210 PHE A N 1
ATOM 1675 C CA . PHE A 1 210 ? -16.611 -8.546 7.803 1.00 96.69 210 PHE A CA 1
ATOM 1676 C C . PHE A 1 210 ? -17.205 -9.610 6.878 1.00 96.69 210 PHE A C 1
ATOM 1678 O O . PHE A 1 210 ? -16.504 -10.516 6.427 1.00 96.69 210 PHE A O 1
ATOM 1685 N N . GLU A 1 211 ? -18.483 -9.450 6.539 1.00 93.88 211 GLU A N 1
ATOM 1686 C CA . GLU A 1 211 ? -19.074 -10.168 5.410 1.00 93.88 211 GLU A CA 1
ATOM 1687 C C . GLU A 1 211 ? -18.394 -9.732 4.096 1.00 93.88 211 GLU A C 1
ATOM 1689 O O . GLU A 1 211 ? -18.184 -8.523 3.899 1.00 93.88 211 GLU A O 1
ATOM 1694 N N . PRO A 1 212 ? -18.073 -10.667 3.181 1.00 92.81 212 PRO A N 1
ATOM 1695 C CA . PRO A 1 212 ? -17.505 -10.339 1.877 1.00 92.81 212 PRO A CA 1
ATOM 1696 C C . PRO A 1 212 ? -18.347 -9.299 1.130 1.00 92.81 212 PRO A C 1
ATOM 1698 O O . PRO A 1 212 ? -19.579 -9.294 1.191 1.00 92.81 212 PRO A O 1
ATOM 1701 N N . ALA A 1 213 ? -17.674 -8.373 0.460 1.00 92.56 213 ALA A N 1
ATOM 1702 C CA . ALA A 1 213 ? -18.275 -7.379 -0.417 1.00 92.56 213 ALA A CA 1
ATOM 1703 C C . ALA A 1 213 ? -17.210 -6.801 -1.343 1.00 92.56 213 ALA A C 1
ATOM 1705 O O . ALA A 1 213 ? -16.012 -6.903 -1.078 1.00 92.56 213 ALA A O 1
ATOM 1706 N N . LEU A 1 214 ? -17.672 -6.148 -2.400 1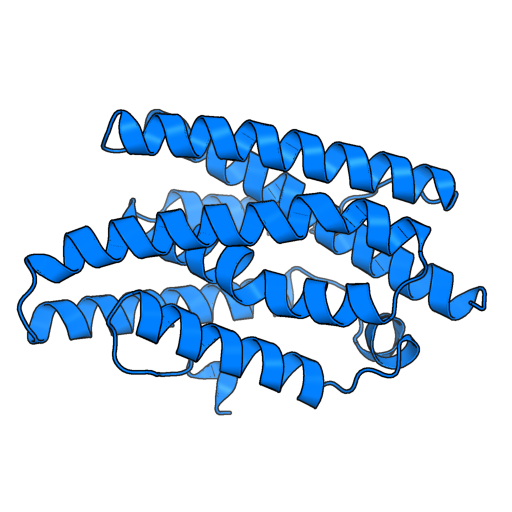.00 90.56 214 LEU A N 1
ATOM 1707 C CA . LEU A 1 214 ? -16.836 -5.389 -3.312 1.00 90.56 214 LEU A CA 1
ATOM 1708 C C . LEU A 1 214 ? -17.259 -3.913 -3.281 1.00 90.56 214 LEU A C 1
ATOM 1710 O O . LEU A 1 214 ? -18.438 -3.633 -3.038 1.00 90.56 214 LEU A O 1
ATOM 1714 N N . PRO A 1 215 ? -16.328 -2.970 -3.512 1.00 86.31 215 PRO A N 1
ATOM 1715 C CA . PRO A 1 215 ? -16.669 -1.576 -3.783 1.00 86.31 215 PRO A CA 1
ATOM 1716 C C . PRO A 1 215 ? -17.621 -1.457 -4.981 1.00 86.31 215 PRO A C 1
ATOM 1718 O O . PRO A 1 215 ? -17.635 -2.322 -5.857 1.00 86.31 215 PRO A O 1
ATOM 1721 N N . GLU A 1 216 ? -18.405 -0.382 -5.050 1.00 81.31 216 GLU A N 1
ATOM 1722 C CA . GLU A 1 216 ? -19.384 -0.193 -6.132 1.00 81.31 216 GLU A CA 1
ATOM 1723 C C . GLU A 1 216 ? -18.721 -0.181 -7.516 1.00 81.31 216 GLU A C 1
ATOM 1725 O O . GLU A 1 216 ? -19.238 -0.796 -8.451 1.00 81.31 216 GLU A O 1
ATOM 1730 N N . SER A 1 217 ? -17.537 0.431 -7.632 1.00 77.00 217 SER A N 1
ATOM 1731 C CA . SER A 1 217 ? -16.751 0.463 -8.875 1.00 77.00 217 SER A CA 1
ATOM 1732 C C . SER A 1 217 ? -16.339 -0.913 -9.400 1.00 77.00 217 SER A C 1
ATOM 1734 O O . SER A 1 217 ? -16.039 -1.045 -10.580 1.00 77.00 217 SER A O 1
ATOM 1736 N N . PHE A 1 218 ? -16.345 -1.954 -8.564 1.00 68.94 218 PHE A N 1
ATOM 1737 C CA . PHE A 1 218 ? -15.910 -3.297 -8.952 1.00 68.94 218 PHE A CA 1
ATOM 1738 C C . PHE A 1 218 ? -17.033 -4.134 -9.572 1.00 68.94 218 PHE A C 1
ATOM 1740 O O . PHE A 1 218 ? -16.753 -5.196 -10.138 1.00 68.94 218 PHE A O 1
ATOM 1747 N N . VAL A 1 219 ? -18.287 -3.704 -9.415 1.00 58.31 219 VAL A N 1
ATOM 1748 C CA . VAL A 1 219 ? -19.494 -4.435 -9.838 1.00 58.31 219 VAL A CA 1
ATOM 1749 C C . VAL A 1 219 ? -20.092 -3.850 -11.129 1.00 58.31 219 VAL A C 1
ATOM 1751 O O . VAL A 1 219 ? -20.899 -4.521 -11.772 1.00 58.31 219 VAL A O 1
ATOM 1754 N N . ALA A 1 220 ? -19.694 -2.628 -11.504 1.00 43.25 220 ALA A N 1
ATOM 1755 C CA . ALA A 1 220 ? -20.162 -1.908 -12.691 1.00 43.25 220 ALA A CA 1
ATOM 1756 C C . ALA A 1 220 ? -19.493 -2.363 -14.000 1.00 43.25 220 ALA A C 1
ATOM 1758 O O . ALA A 1 220 ? -18.313 -2.783 -13.968 1.00 43.25 220 ALA A O 1
#

Sequence (220 aa):
MDDTTRMATATLLQVYADIDLLALELCSDRLPFAPTAEARKELLHQINEEVLHFTLQEQTLLKLTRPFLPVISQPSRQEIKAWFSGLDWYGFLAGLQLGIEGIGISVVELVSHQADPLIQESLRVPIADELRQASFGVREWRKLLSGSSVSEKEEHRRRVLGIFEAIYRMTETALPVPFEECWAILGLRKSDLWDAVRSRTEKVLTQVGFEPALPESFVA

Nearest PDB structures (foldseek):
  5uwz-assembly1_A  TM=8.012E-01  e=8.006E-05  Gloeobacter violaceus PCC 7421
  5k53-assembly1_A  TM=8.173E-01  e=6.427E-04  Oscillatoria sp.
  4rc7-assembly1_A  TM=7.626E-01  e=5.099E-04  Synechococcus elongatus PCC 7942 = FACHB-805
  3ez0-assembly2_C  TM=7.515E-01  e=7.051E-04  Arthrobacter sp. FB24
  5ux1-assembly1_A  TM=6.720E-01  e=1.045E-01  Synechococcus sp. CC9605

Mean predicted aligned error: 3.32 Å

Radius of gyration: 17.14 Å; Cα contacts (8 Å, |Δi|>4): 232; chains: 1; bounding box: 45×32×47 Å